Protein AF-A0A843V5E0-F1 (afdb_monomer)

Mean predicted aligned error: 12.56 Å

Solvent-accessible surface area (backbone atoms only — not comparable to full-atom values): 11434 Å² total; per-residue (Å²): 133,84,81,78,75,82,63,50,76,66,51,66,72,42,52,91,70,55,64,83,94,57,60,56,62,47,64,59,68,82,52,52,38,56,44,55,49,53,50,53,50,57,47,55,69,36,56,70,59,37,52,53,40,47,52,52,44,70,72,52,68,79,55,87,79,66,79,90,45,68,61,57,34,47,29,50,50,53,49,58,52,69,69,46,88,55,59,56,56,74,47,69,60,57,67,37,55,52,44,49,33,70,76,36,76,86,58,56,55,71,59,73,61,61,50,66,61,51,50,53,52,53,54,51,53,44,49,54,53,52,53,50,54,54,48,60,69,69,67,63,79,80,81,86,77,92,77,92,80,89,82,85,89,80,87,83,77,85,81,83,78,87,72,69,72,54,58,79,78,57,37,66,70,61,61,66,54,61,78,76,113

Secondary structure (DSSP, 8-state):
--------HHHHHHGGGSPTT--EEEE--SSSTHHHHHHHHHHHH-HHHHHHHHHHHHHHTT-TTSPP-HHHHHHHHHHHHHT-SSSEEEE--HHHHHHHHHH-GGGGSSS---HHHHHHHHHHHHHHHHHHHHHHHHTS--------------PPP----S--THHHHS-HHHHHHHT--

InterPro domains:
  IPR001394 Peptidase C19, ubiquitin carboxyl-terminal hydrolase [PF00443] (25-138)
  IPR018200 Ubiquitin specific protease, conserved site [PS00972] (26-41)
  IPR028889 Ubiquitin specific protease UPS, catalytic domain [PS50235] (25-181)
  IPR038765 Papain-like cysteine peptidase superfamily [SSF54001] (23-136)
  IPR050164 Ubiquitin carboxyl-terminal hydrolases [PTHR24006] (26-138)

Structure (mmCIF, N/CA/C/O backbone):
data_AF-A0A843V5E0-F1
#
_entry.id   AF-A0A843V5E0-F1
#
loop_
_atom_site.group_PDB
_atom_site.id
_atom_site.type_symbol
_atom_site.label_atom_id
_atom_site.label_alt_id
_atom_site.label_comp_id
_atom_site.label_asym_id
_atom_site.label_entity_id
_atom_site.label_seq_id
_atom_site.pdbx_PDB_ins_code
_atom_site.Cartn_x
_atom_site.Cartn_y
_atom_site.Cartn_z
_atom_site.occupancy
_atom_site.B_iso_or_equiv
_atom_site.auth_seq_id
_atom_site.auth_comp_id
_atom_site.auth_asym_id
_atom_site.auth_atom_id
_atom_site.pdbx_PDB_model_num
ATOM 1 N N . MET A 1 1 ? 7.710 -2.249 -40.113 1.00 32.94 1 MET A N 1
ATOM 2 C CA . MET A 1 1 ? 8.697 -2.664 -39.092 1.00 32.94 1 MET A CA 1
ATOM 3 C C . MET A 1 1 ? 8.086 -2.410 -37.727 1.00 32.94 1 MET A C 1
ATOM 5 O O . MET A 1 1 ? 7.822 -1.261 -37.408 1.00 32.94 1 MET A O 1
ATOM 9 N N . VAL A 1 2 ? 7.775 -3.464 -36.973 1.00 33.75 2 VAL A N 1
ATOM 10 C CA . VAL A 1 2 ? 7.265 -3.349 -35.599 1.00 33.75 2 VAL A CA 1
ATOM 11 C C . VAL A 1 2 ? 8.466 -3.090 -34.691 1.00 33.75 2 VAL A C 1
ATOM 13 O O . VAL A 1 2 ? 9.385 -3.903 -34.648 1.00 33.75 2 VAL A O 1
ATOM 16 N N . MET A 1 3 ? 8.497 -1.938 -34.018 1.00 37.66 3 MET A N 1
ATOM 17 C CA . MET A 1 3 ? 9.513 -1.653 -33.006 1.00 37.66 3 MET A CA 1
ATOM 18 C C . MET A 1 3 ? 9.242 -2.533 -31.785 1.00 37.66 3 MET A C 1
ATOM 20 O O . MET A 1 3 ? 8.230 -2.369 -31.107 1.00 37.66 3 MET A O 1
ATOM 24 N N . GLY A 1 4 ? 10.138 -3.485 -31.528 1.00 38.25 4 GLY A N 1
ATOM 25 C CA . GLY A 1 4 ? 10.127 -4.285 -30.312 1.00 38.25 4 GLY A CA 1
ATOM 26 C C . GLY A 1 4 ? 10.324 -3.376 -29.104 1.00 38.25 4 GLY A C 1
ATOM 27 O O . GLY A 1 4 ? 11.392 -2.789 -28.932 1.00 38.25 4 GLY A O 1
ATOM 28 N N . ALA A 1 5 ? 9.288 -3.251 -28.276 1.00 48.69 5 ALA A N 1
ATOM 29 C CA . ALA A 1 5 ? 9.426 -2.676 -26.951 1.00 48.69 5 ALA A CA 1
ATOM 30 C C . ALA A 1 5 ? 10.474 -3.507 -26.203 1.00 48.69 5 ALA A C 1
ATOM 32 O O . ALA A 1 5 ? 10.334 -4.724 -26.071 1.00 48.69 5 ALA A O 1
ATOM 33 N N . ALA A 1 6 ? 11.562 -2.868 -25.778 1.00 51.53 6 ALA A N 1
ATOM 34 C CA . ALA A 1 6 ? 12.581 -3.518 -24.977 1.00 51.53 6 ALA A CA 1
ATOM 35 C C . ALA A 1 6 ? 11.942 -3.937 -23.649 1.00 51.53 6 ALA A C 1
ATOM 37 O O . ALA A 1 6 ? 11.833 -3.126 -22.732 1.00 51.53 6 ALA A O 1
ATOM 38 N N . GLY A 1 7 ? 11.493 -5.192 -23.577 1.00 59.12 7 GLY A N 1
ATOM 39 C CA . GLY A 1 7 ? 10.955 -5.750 -22.347 1.00 59.12 7 GLY A CA 1
ATOM 40 C C . GLY A 1 7 ? 11.976 -5.597 -21.226 1.00 59.12 7 GLY A C 1
ATOM 41 O O . GLY A 1 7 ? 13.194 -5.671 -21.466 1.00 59.12 7 GLY A O 1
ATOM 42 N N . SER A 1 8 ? 11.503 -5.327 -20.013 1.00 73.06 8 SER A N 1
ATOM 43 C CA . SER A 1 8 ? 12.402 -5.167 -18.870 1.00 73.06 8 SER A CA 1
ATOM 44 C C . SER A 1 8 ? 13.239 -6.445 -18.663 1.00 73.06 8 SER A C 1
ATOM 46 O O . SER A 1 8 ? 12.881 -7.525 -19.140 1.00 73.06 8 SER A O 1
ATOM 48 N N . LYS A 1 9 ? 14.351 -6.363 -17.917 1.00 79.69 9 LYS A N 1
ATOM 49 C CA . LYS A 1 9 ? 15.145 -7.560 -17.566 1.00 79.69 9 LYS A CA 1
ATOM 50 C C . LYS A 1 9 ? 14.283 -8.656 -16.923 1.00 79.69 9 LYS A C 1
ATOM 52 O O . LYS A 1 9 ? 14.532 -9.828 -17.174 1.00 79.69 9 LYS A O 1
ATOM 57 N N . LEU A 1 10 ? 13.269 -8.268 -16.148 1.00 77.12 10 LEU A N 1
ATOM 58 C CA . LEU A 1 10 ? 12.337 -9.188 -15.505 1.00 77.12 10 LEU A CA 1
ATOM 59 C C . LEU A 1 10 ? 11.358 -9.811 -16.514 1.00 77.12 10 LEU A C 1
ATOM 61 O O . LEU A 1 10 ? 11.122 -11.010 -16.444 1.00 77.12 10 LEU A O 1
ATOM 65 N N . GLU A 1 11 ? 10.849 -9.049 -17.494 1.00 77.62 11 GLU A N 1
ATOM 66 C CA . GLU A 1 11 ? 9.998 -9.611 -18.569 1.00 77.62 11 GLU A CA 1
ATOM 67 C C . GLU A 1 11 ? 10.776 -10.609 -19.410 1.00 77.62 11 GLU A C 1
ATOM 69 O O . GLU A 1 11 ? 10.252 -11.653 -19.774 1.00 77.62 11 GLU A O 1
ATOM 74 N N . LYS A 1 12 ? 12.047 -10.312 -19.683 1.00 82.25 12 LYS A N 1
ATOM 75 C CA . LYS A 1 12 ? 12.931 -11.219 -20.418 1.00 82.25 12 LYS A CA 1
ATOM 76 C C . LYS A 1 12 ? 13.276 -12.475 -19.621 1.00 82.25 12 LYS A C 1
ATOM 78 O O . LYS A 1 12 ? 13.456 -13.523 -20.227 1.00 82.25 12 LYS A O 1
ATOM 83 N N . ALA A 1 13 ? 13.392 -12.366 -18.297 1.00 82.44 13 ALA A N 1
ATOM 84 C CA . ALA A 1 13 ? 13.707 -13.495 -17.426 1.00 82.44 13 ALA A CA 1
ATOM 85 C C . ALA A 1 13 ? 12.511 -14.436 -17.231 1.00 82.44 13 ALA A C 1
ATOM 87 O O . ALA A 1 13 ? 12.691 -15.648 -17.219 1.00 82.44 13 ALA A O 1
ATOM 88 N N . LEU A 1 14 ? 11.306 -13.881 -17.081 1.00 79.62 14 LEU A N 1
ATOM 89 C CA . LEU A 1 14 ? 10.088 -14.661 -16.856 1.00 79.62 14 LEU A CA 1
ATOM 90 C C . LEU A 1 14 ? 9.436 -15.116 -18.169 1.00 79.62 14 LEU A C 1
ATOM 92 O O . LEU A 1 14 ?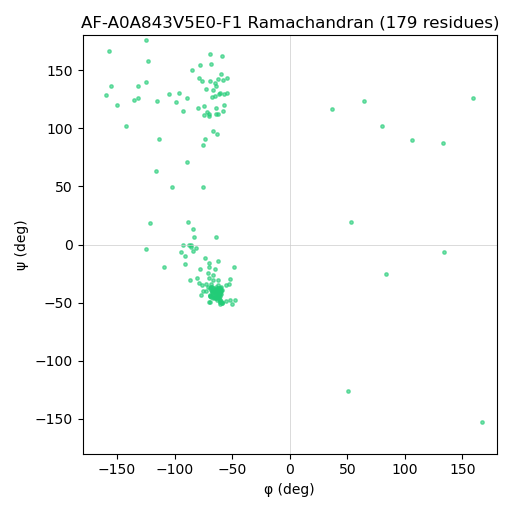 8.841 -16.188 -18.204 1.00 79.62 14 LEU A O 1
ATOM 96 N N . GLY A 1 15 ? 9.565 -14.344 -19.252 1.00 77.62 15 GLY A N 1
ATOM 97 C CA . GLY A 1 15 ? 9.013 -14.678 -20.566 1.00 77.62 15 GLY A CA 1
ATOM 98 C C . GLY A 1 15 ? 7.534 -15.066 -20.492 1.00 77.62 15 GLY A C 1
ATOM 99 O O . GLY A 1 15 ? 6.717 -14.343 -19.917 1.00 77.62 15 GLY A O 1
ATOM 100 N N . ASP A 1 16 ? 7.216 -16.241 -21.031 1.00 76.50 16 ASP A N 1
ATOM 101 C CA . ASP A 1 16 ? 5.863 -16.809 -21.041 1.00 76.50 16 ASP A CA 1
ATOM 102 C C . ASP A 1 16 ? 5.407 -17.338 -19.668 1.00 76.50 16 ASP A C 1
ATOM 104 O O . ASP A 1 16 ? 4.226 -17.608 -19.479 1.00 76.50 16 ASP A O 1
ATOM 108 N N . GLN A 1 17 ? 6.308 -17.452 -18.683 1.00 79.38 17 GLN A N 1
ATOM 109 C CA . GLN A 1 17 ? 5.981 -17.882 -17.314 1.00 79.38 17 GLN A CA 1
ATOM 110 C C . GLN A 1 17 ? 5.451 -16.743 -16.439 1.00 79.38 17 GLN A C 1
ATOM 112 O O . GLN A 1 17 ? 5.285 -16.915 -15.233 1.00 79.38 17 GLN A O 1
ATOM 117 N N . PHE A 1 18 ? 5.225 -15.557 -17.007 1.00 77.62 18 PHE A N 1
ATOM 118 C CA . PHE A 1 18 ? 4.693 -14.437 -16.248 1.00 77.62 18 PHE A CA 1
ATOM 119 C C . PHE A 1 18 ? 3.278 -14.765 -15.755 1.00 77.62 18 PHE A C 1
ATOM 121 O O . PHE A 1 18 ? 2.395 -14.920 -16.607 1.00 77.62 18 PHE A O 1
ATOM 128 N N . PRO A 1 19 ? 3.030 -14.831 -14.433 1.00 81.44 19 PRO A N 1
ATOM 129 C CA . PRO A 1 19 ? 1.723 -15.221 -13.923 1.00 81.44 19 PRO A CA 1
ATOM 130 C C . PRO A 1 19 ? 0.632 -14.300 -14.462 1.00 81.44 19 PRO A C 1
ATOM 132 O O . PRO A 1 19 ? 0.759 -13.070 -14.444 1.00 81.44 19 PRO A O 1
ATOM 135 N N . GLU A 1 20 ? -0.420 -14.900 -15.008 1.00 80.00 20 GLU A N 1
ATOM 136 C CA . GLU A 1 20 ? -1.542 -14.151 -15.553 1.00 80.00 20 GLU A CA 1
ATOM 137 C C . GLU A 1 20 ? -2.316 -13.483 -14.409 1.00 80.00 20 GLU A C 1
ATOM 139 O O . GLU A 1 20 ? -2.438 -14.033 -13.320 1.00 80.00 20 GLU A O 1
ATOM 144 N N . GLY A 1 21 ? -2.775 -12.250 -14.621 1.00 82.62 21 GLY A N 1
ATOM 145 C CA . GLY A 1 21 ? -3.441 -11.461 -13.579 1.00 82.62 21 GLY A CA 1
ATOM 146 C C . GLY A 1 21 ? -2.500 -10.710 -12.629 1.00 82.62 21 GLY A C 1
ATOM 147 O O . GLY A 1 21 ? -2.879 -9.637 -12.168 1.00 82.62 21 GLY A O 1
ATOM 148 N N . GLU A 1 22 ? -1.255 -11.151 -12.436 1.00 89.06 22 GLU A N 1
ATOM 149 C CA . GLU A 1 22 ? -0.324 -10.496 -11.507 1.00 89.06 22 GLU A CA 1
ATOM 150 C C . GLU A 1 22 ? 0.312 -9.211 -12.063 1.00 89.06 22 GLU A C 1
ATOM 152 O O . GLU A 1 22 ? 0.429 -8.991 -13.278 1.00 89.06 22 GLU A O 1
ATOM 157 N N . ARG A 1 23 ? 0.710 -8.323 -11.146 1.00 91.81 23 ARG A N 1
ATOM 158 C CA . ARG A 1 23 ? 1.363 -7.040 -11.437 1.00 91.81 23 ARG A CA 1
ATOM 159 C C . ARG A 1 23 ? 2.589 -6.871 -10.552 1.00 91.81 23 ARG A C 1
ATOM 161 O O . ARG A 1 23 ? 2.499 -6.927 -9.333 1.00 91.81 23 ARG A O 1
ATOM 168 N N . TYR A 1 24 ? 3.736 -6.608 -11.172 1.00 93.25 24 TYR A N 1
ATOM 169 C CA . TYR A 1 24 ? 5.024 -6.519 -10.483 1.00 93.25 24 TYR A CA 1
ATOM 170 C C . TYR A 1 24 ? 5.553 -5.091 -10.549 1.00 93.25 24 TYR A C 1
ATOM 172 O O . TYR A 1 24 ? 6.243 -4.703 -11.494 1.00 93.25 24 TYR A O 1
ATOM 180 N N . PHE A 1 25 ? 5.204 -4.289 -9.549 1.00 96.19 25 PHE A N 1
ATOM 181 C CA . PHE A 1 25 ? 5.593 -2.884 -9.483 1.00 96.19 25 PHE A CA 1
ATOM 182 C C . PHE A 1 25 ? 6.517 -2.642 -8.301 1.00 96.19 25 PHE A C 1
ATOM 184 O O . PHE A 1 25 ? 6.160 -2.916 -7.158 1.00 96.19 25 PHE A O 1
ATOM 191 N N . GLY A 1 26 ? 7.700 -2.096 -8.579 1.00 97.31 26 GLY A N 1
ATOM 192 C CA . GLY A 1 26 ? 8.579 -1.586 -7.534 1.00 97.31 26 GLY A CA 1
ATOM 193 C C . GLY A 1 26 ? 7.986 -0.338 -6.881 1.00 97.31 26 GLY A C 1
ATOM 194 O O . GLY A 1 26 ? 7.207 0.385 -7.505 1.00 97.31 26 GLY A O 1
ATOM 195 N N . LEU A 1 27 ? 8.384 -0.066 -5.638 1.00 98.31 27 LEU A N 1
ATOM 196 C CA . LEU A 1 27 ? 7.985 1.146 -4.924 1.00 98.31 27 LEU A CA 1
ATOM 197 C C . LEU A 1 27 ? 9.143 2.140 -4.864 1.00 98.31 27 LEU A C 1
ATOM 199 O O . LEU A 1 27 ? 10.259 1.780 -4.480 1.00 98.31 27 LEU A O 1
ATOM 203 N N . GLU A 1 28 ? 8.873 3.387 -5.245 1.00 98.06 28 GLU A N 1
ATOM 204 C CA . GLU A 1 28 ? 9.836 4.485 -5.122 1.00 98.06 28 GLU A CA 1
ATOM 205 C C . GLU A 1 28 ? 10.194 4.716 -3.644 1.00 98.06 28 GLU A C 1
ATOM 207 O O . GLU A 1 28 ? 9.350 4.588 -2.756 1.00 98.06 28 GLU A O 1
ATOM 212 N N . ASN A 1 29 ? 11.460 5.027 -3.363 1.00 95.88 29 ASN A N 1
ATOM 213 C CA . ASN A 1 29 ? 11.940 5.278 -2.007 1.00 95.88 29 ASN A CA 1
ATOM 214 C C . ASN A 1 29 ? 12.005 6.791 -1.747 1.00 95.88 29 ASN A C 1
ATOM 216 O O . ASN A 1 29 ? 12.718 7.508 -2.445 1.00 95.88 29 ASN A O 1
ATOM 220 N N . PHE A 1 30 ? 11.314 7.268 -0.713 1.00 92.81 30 PHE A N 1
ATOM 221 C CA . PHE A 1 30 ? 11.246 8.682 -0.324 1.00 92.81 30 PHE A CA 1
ATOM 222 C C . PHE A 1 30 ? 12.151 9.009 0.875 1.00 92.81 30 PHE A C 1
ATOM 224 O O . PHE A 1 30 ? 11.720 9.632 1.847 1.00 92.81 30 PHE A O 1
ATOM 231 N N . GLY A 1 31 ? 13.412 8.576 0.789 1.00 88.94 31 GLY A N 1
ATOM 232 C CA . GLY A 1 31 ? 14.431 8.758 1.825 1.00 88.94 31 GLY A CA 1
ATOM 233 C C . GLY A 1 31 ? 14.298 7.732 2.948 1.00 88.94 31 GLY A C 1
ATOM 234 O O . GLY A 1 31 ? 13.439 7.859 3.812 1.00 88.94 31 GLY A O 1
ATOM 235 N N . ASN A 1 32 ? 15.154 6.708 2.926 1.00 92.75 32 ASN A N 1
ATOM 236 C CA . ASN A 1 32 ? 15.219 5.625 3.917 1.00 92.75 32 ASN A CA 1
ATOM 237 C C . ASN A 1 32 ? 13.896 4.881 4.195 1.00 92.75 32 ASN A C 1
ATOM 239 O O . ASN A 1 32 ? 13.800 4.139 5.164 1.00 92.75 32 ASN A O 1
ATOM 243 N N . THR A 1 33 ? 12.917 4.966 3.290 1.00 95.75 33 THR A N 1
ATOM 244 C CA . THR A 1 33 ? 11.600 4.299 3.378 1.00 95.75 33 THR A CA 1
ATOM 245 C C . THR A 1 33 ? 11.592 2.847 2.880 1.00 95.75 33 THR A C 1
ATOM 247 O O . THR A 1 33 ? 10.532 2.262 2.680 1.00 95.75 33 THR A O 1
ATOM 250 N N . CYS A 1 34 ? 12.757 2.226 2.669 1.00 96.12 34 CYS A N 1
ATOM 251 C CA . CYS A 1 34 ? 12.819 0.847 2.172 1.00 96.12 34 CYS A CA 1
ATOM 252 C C . CYS A 1 34 ? 12.180 -0.170 3.131 1.00 96.12 34 CYS A C 1
ATOM 254 O O . CYS A 1 34 ? 11.611 -1.142 2.647 1.00 96.12 34 CYS A O 1
ATOM 256 N N . TYR A 1 35 ? 12.213 0.086 4.445 1.00 96.31 35 TYR A N 1
ATOM 257 C CA . TYR A 1 35 ? 11.526 -0.729 5.454 1.00 96.31 35 TYR A CA 1
ATOM 258 C C . TYR A 1 35 ? 10.005 -0.753 5.219 1.00 96.31 35 TYR A C 1
ATOM 260 O O . TYR A 1 35 ? 9.362 -1.796 5.311 1.00 96.31 35 TYR A O 1
ATOM 268 N N . CYS A 1 36 ? 9.441 0.397 4.838 1.00 96.75 36 CYS A N 1
ATOM 269 C CA . CYS A 1 36 ? 8.033 0.539 4.501 1.00 96.75 36 CYS A CA 1
ATOM 270 C C . CYS A 1 36 ? 7.738 -0.181 3.185 1.00 96.75 36 CYS A C 1
ATOM 272 O O . CYS A 1 36 ? 6.857 -1.035 3.126 1.00 96.75 36 CYS A O 1
ATOM 274 N N . ASN A 1 37 ? 8.547 0.069 2.152 1.00 98.06 37 ASN A N 1
ATOM 275 C CA . ASN A 1 37 ? 8.370 -0.567 0.849 1.00 98.06 37 ASN A CA 1
ATOM 276 C C . ASN A 1 37 ? 8.431 -2.101 0.935 1.00 98.06 37 ASN A C 1
ATOM 278 O O . ASN A 1 37 ? 7.645 -2.763 0.262 1.00 98.06 37 ASN A O 1
ATOM 282 N N . SER A 1 38 ? 9.315 -2.680 1.757 1.00 97.94 38 SER A N 1
ATOM 283 C CA . SER A 1 38 ? 9.395 -4.137 1.912 1.00 97.94 38 SER A CA 1
ATOM 284 C C . SER A 1 38 ? 8.155 -4.725 2.586 1.00 97.94 38 SER A C 1
ATOM 286 O O . SER A 1 38 ? 7.671 -5.764 2.142 1.00 97.94 38 SER A O 1
ATOM 288 N N . VAL A 1 39 ? 7.605 -4.050 3.602 1.00 98.25 39 VAL A N 1
ATOM 289 C CA . VAL A 1 39 ? 6.346 -4.466 4.245 1.00 98.25 39 VAL A CA 1
ATOM 290 C C . VAL A 1 39 ? 5.177 -4.367 3.270 1.00 98.25 39 VAL A C 1
ATOM 292 O O . VAL A 1 39 ? 4.415 -5.318 3.130 1.00 98.25 39 VAL A O 1
ATOM 295 N N . LEU A 1 40 ? 5.068 -3.261 2.529 1.00 98.38 40 LEU A N 1
ATOM 296 C CA . LEU A 1 40 ? 4.002 -3.064 1.545 1.00 98.38 40 LEU A CA 1
ATOM 297 C C . LEU A 1 40 ? 4.013 -4.130 0.444 1.00 98.38 40 LEU A C 1
ATOM 299 O O . LEU A 1 40 ? 2.957 -4.613 0.047 1.00 98.38 40 LEU A O 1
ATOM 303 N N . GLN A 1 41 ? 5.199 -4.523 -0.028 1.00 98.06 41 GLN A N 1
ATOM 304 C CA . GLN A 1 41 ? 5.345 -5.614 -0.994 1.00 98.06 41 GLN A CA 1
ATOM 305 C C . GLN A 1 41 ? 4.919 -6.958 -0.394 1.00 98.06 41 GLN A C 1
ATOM 307 O O . GLN A 1 41 ? 4.169 -7.692 -1.032 1.00 98.06 41 GLN A O 1
ATOM 312 N N . ALA A 1 42 ? 5.344 -7.266 0.836 1.00 98.06 42 ALA A N 1
ATOM 313 C CA . ALA A 1 42 ? 4.947 -8.499 1.516 1.00 98.06 42 ALA A CA 1
ATOM 314 C C . ALA A 1 42 ? 3.421 -8.588 1.696 1.00 98.06 42 ALA A C 1
ATOM 316 O O . ALA A 1 42 ? 2.831 -9.629 1.419 1.00 98.06 42 ALA A O 1
ATOM 317 N N . LEU A 1 43 ? 2.776 -7.482 2.081 1.00 97.69 43 LEU A N 1
ATOM 318 C CA . LEU A 1 43 ? 1.320 -7.401 2.201 1.00 97.69 43 LEU A CA 1
ATOM 319 C C . LEU A 1 43 ? 0.613 -7.509 0.841 1.00 97.69 43 LEU A C 1
ATOM 321 O O . LEU A 1 43 ? -0.406 -8.183 0.748 1.00 97.69 43 LEU A O 1
ATOM 325 N N . TYR A 1 44 ? 1.152 -6.902 -0.223 1.00 97.56 44 TYR A N 1
ATOM 326 C CA . TYR A 1 44 ? 0.551 -6.974 -1.563 1.00 97.56 44 TYR A CA 1
ATOM 327 C C . TYR A 1 44 ? 0.529 -8.401 -2.117 1.00 97.56 44 TYR A C 1
ATOM 329 O O . TYR A 1 44 ? -0.444 -8.811 -2.744 1.00 97.56 44 TYR A O 1
ATOM 337 N N . PHE A 1 45 ? 1.593 -9.170 -1.881 1.00 95.81 45 PHE A N 1
ATOM 338 C CA . PHE A 1 45 ? 1.674 -10.563 -2.323 1.00 95.81 45 PHE A CA 1
ATOM 339 C C . PHE A 1 45 ? 1.048 -11.557 -1.335 1.00 95.81 45 PHE A C 1
ATOM 341 O O . PHE A 1 45 ? 0.947 -12.745 -1.644 1.00 95.81 45 PHE A O 1
ATOM 348 N N . CYS A 1 46 ? 0.553 -11.088 -0.187 1.00 96.19 46 CYS A N 1
ATOM 349 C CA . CYS A 1 46 ? -0.401 -11.838 0.617 1.00 96.19 46 CYS A CA 1
ATOM 350 C C . CYS A 1 46 ? -1.774 -11.753 -0.066 1.00 96.19 46 CYS A C 1
ATOM 352 O O . CYS A 1 46 ? -2.572 -10.864 0.225 1.00 96.19 46 CYS A O 1
ATOM 354 N N . VAL A 1 47 ? -2.022 -12.663 -1.016 1.00 93.94 47 VAL A N 1
ATOM 355 C CA . VAL A 1 47 ? -3.218 -12.653 -1.881 1.00 93.94 47 VAL A CA 1
ATOM 356 C C . VAL A 1 47 ? -4.521 -12.458 -1.097 1.00 93.94 47 VAL A C 1
ATOM 358 O O . VAL A 1 47 ? -5.259 -11.545 -1.465 1.00 93.94 47 VAL A O 1
ATOM 361 N N . PRO A 1 48 ? -4.779 -13.182 0.013 1.00 94.62 48 PRO A N 1
ATOM 362 C CA . PRO A 1 48 ? -6.018 -12.988 0.762 1.00 94.62 48 PRO A CA 1
ATOM 363 C C . PRO A 1 48 ? -6.150 -11.575 1.336 1.00 94.62 48 PRO A C 1
ATOM 365 O O . PRO A 1 48 ? -7.204 -10.960 1.232 1.00 94.62 48 PRO A O 1
ATOM 368 N N . PHE A 1 49 ? -5.068 -11.018 1.886 1.00 95.50 49 PHE A N 1
ATOM 369 C CA . PHE A 1 49 ? -5.074 -9.652 2.410 1.00 95.50 49 PHE A CA 1
ATOM 370 C C . PHE A 1 49 ? -5.317 -8.625 1.297 1.00 95.50 49 PHE A C 1
ATOM 372 O O . PHE A 1 49 ? -6.130 -7.715 1.454 1.00 95.50 49 PHE A O 1
ATOM 379 N N . ARG A 1 50 ? -4.636 -8.781 0.154 1.00 96.12 50 ARG A N 1
ATOM 380 C CA . ARG A 1 50 ? -4.801 -7.901 -1.009 1.00 96.12 50 ARG A CA 1
ATOM 381 C C . ARG A 1 50 ? -6.242 -7.906 -1.512 1.00 96.12 50 ARG A C 1
ATOM 383 O O . ARG A 1 50 ? -6.788 -6.833 -1.739 1.00 96.12 50 ARG A O 1
ATOM 390 N N . GLU A 1 51 ? -6.828 -9.082 -1.715 1.00 94.75 51 GLU A N 1
ATOM 391 C CA . GLU A 1 51 ? -8.188 -9.220 -2.247 1.00 94.75 51 GLU A CA 1
ATOM 392 C C . GLU A 1 51 ? -9.218 -8.605 -1.298 1.00 94.75 51 GLU A C 1
ATOM 394 O O . GLU A 1 51 ? -9.991 -7.747 -1.717 1.00 94.75 51 GLU A O 1
ATOM 399 N N . GLN A 1 52 ? -9.133 -8.918 -0.003 1.00 93.00 52 GLN A N 1
ATOM 400 C CA . GLN A 1 52 ? -10.031 -8.349 1.005 1.00 93.00 52 GLN A CA 1
ATOM 401 C C . GLN A 1 52 ? -9.935 -6.822 1.086 1.00 93.00 52 GLN A C 1
ATOM 403 O O . GLN A 1 52 ? -10.950 -6.132 1.170 1.00 93.00 52 GLN A O 1
ATOM 408 N N . LEU A 1 53 ? -8.722 -6.267 1.018 1.00 94.38 53 LEU A N 1
ATOM 409 C CA . LEU A 1 53 ? -8.523 -4.820 1.047 1.00 94.38 53 LEU A CA 1
ATOM 410 C C . LEU A 1 53 ? -9.087 -4.130 -0.209 1.00 94.38 53 LEU A C 1
ATOM 412 O O . LEU A 1 53 ? -9.633 -3.028 -0.119 1.00 94.38 53 LEU A O 1
ATOM 416 N N . LEU A 1 54 ? -8.964 -4.762 -1.380 1.00 94.00 54 LEU A N 1
ATOM 417 C CA . LEU A 1 54 ? -9.543 -4.252 -2.626 1.00 94.00 54 LEU A CA 1
ATOM 418 C C . LEU A 1 54 ? -11.075 -4.294 -2.592 1.00 94.00 54 LEU A C 1
ATOM 420 O O . LEU A 1 54 ? -11.711 -3.316 -2.990 1.00 94.00 54 LEU A O 1
ATOM 424 N N . ASP A 1 55 ? -11.658 -5.373 -2.072 1.00 92.19 55 ASP A N 1
ATOM 425 C CA . ASP A 1 55 ? -13.105 -5.513 -1.904 1.00 92.19 55 ASP A CA 1
ATOM 426 C C . ASP A 1 55 ? -13.649 -4.503 -0.888 1.00 92.19 55 ASP A C 1
ATOM 428 O O . ASP A 1 55 ? -14.632 -3.806 -1.158 1.00 92.19 55 ASP A O 1
ATOM 432 N N . TYR A 1 56 ? -12.970 -4.346 0.254 1.00 88.19 56 TYR A N 1
ATOM 433 C CA . TYR A 1 56 ? -13.255 -3.297 1.232 1.00 88.19 56 TYR A CA 1
ATOM 434 C C . TYR A 1 56 ? -13.284 -1.917 0.559 1.00 88.19 56 TYR A C 1
ATOM 436 O O . TYR A 1 56 ? -14.234 -1.154 0.731 1.00 88.19 56 TYR A O 1
ATOM 444 N N . HIS A 1 57 ? -12.286 -1.600 -0.264 1.00 89.12 57 HIS A N 1
ATOM 445 C CA . HIS A 1 57 ? -12.200 -0.301 -0.924 1.00 89.12 57 HIS A CA 1
ATOM 446 C C . HIS A 1 57 ? -13.290 -0.080 -1.974 1.00 89.12 57 HIS A C 1
ATOM 448 O O . HIS A 1 57 ? -13.846 1.014 -2.063 1.00 89.12 57 HIS A O 1
ATOM 454 N N . ALA A 1 58 ? -13.636 -1.112 -2.746 1.00 88.81 58 ALA A N 1
ATOM 455 C CA . ALA A 1 58 ? -14.708 -1.039 -3.734 1.00 88.81 58 ALA A CA 1
ATOM 456 C C . ALA A 1 58 ? -16.074 -0.758 -3.086 1.00 88.81 58 ALA A C 1
ATOM 458 O O . ALA A 1 58 ? -16.864 0.014 -3.633 1.00 88.81 58 ALA A O 1
ATOM 459 N N . ASN A 1 59 ? -16.325 -1.333 -1.907 1.00 84.38 59 ASN A N 1
ATOM 460 C CA . ASN A 1 59 ? -17.587 -1.182 -1.184 1.00 84.38 59 ASN A CA 1
ATOM 461 C C . ASN A 1 59 ? -17.681 0.134 -0.389 1.00 84.38 59 ASN A C 1
ATOM 463 O O . ASN A 1 59 ? -18.773 0.682 -0.250 1.00 84.38 59 ASN A O 1
ATOM 467 N N . ASN A 1 60 ? -16.553 0.684 0.074 1.00 76.12 60 ASN A N 1
ATOM 468 C CA . ASN A 1 60 ? -16.519 1.900 0.900 1.00 76.12 60 ASN A CA 1
ATOM 469 C C . ASN A 1 60 ? -16.298 3.206 0.116 1.00 76.12 60 ASN A C 1
ATOM 471 O O . ASN A 1 60 ? -16.432 4.295 0.673 1.00 76.12 60 ASN A O 1
ATOM 475 N N . LYS A 1 61 ? -16.031 3.141 -1.197 1.00 61.75 61 LYS A N 1
ATOM 476 C CA . LYS A 1 61 ? -15.736 4.324 -2.033 1.00 61.75 61 LYS A CA 1
ATOM 477 C C . LYS A 1 61 ? -16.874 5.354 -2.131 1.00 61.75 61 LYS A C 1
ATOM 479 O O . LYS A 1 61 ? -16.650 6.474 -2.582 1.00 61.75 61 LYS A O 1
ATOM 484 N N . ASN A 1 62 ? -18.090 4.983 -1.729 1.00 51.78 62 ASN A N 1
ATOM 485 C CA . ASN A 1 62 ? -19.266 5.856 -1.759 1.00 51.78 62 ASN A CA 1
ATOM 486 C C . ASN A 1 62 ? -19.432 6.718 -0.494 1.00 51.78 62 ASN A C 1
ATOM 488 O O . ASN A 1 62 ? -20.363 7.518 -0.432 1.00 51.78 62 ASN A O 1
ATOM 492 N N . ILE A 1 63 ? -18.533 6.610 0.490 1.00 56.03 63 ILE A N 1
ATOM 493 C CA . ILE A 1 63 ? -18.515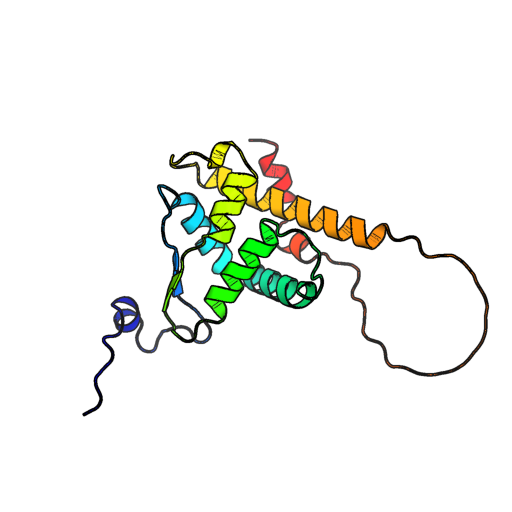 7.485 1.669 1.00 56.03 63 ILE A CA 1
ATOM 494 C C . ILE A 1 63 ? -17.649 8.708 1.336 1.00 56.03 63 ILE A C 1
ATOM 496 O O . ILE A 1 63 ? -16.527 8.855 1.807 1.00 56.03 63 ILE A O 1
ATOM 500 N N . GLY A 1 64 ? -18.161 9.582 0.465 1.00 51.06 64 GLY A N 1
ATOM 501 C CA . GLY A 1 64 ? -17.457 10.769 -0.051 1.00 51.06 64 GLY A CA 1
ATOM 502 C C . GLY A 1 64 ? -17.090 11.842 0.988 1.00 51.06 64 GLY A C 1
ATOM 503 O O . GLY A 1 64 ? -16.612 12.906 0.605 1.00 51.06 64 GLY A O 1
ATOM 504 N N . GLU A 1 65 ? -17.304 11.576 2.278 1.00 55.97 65 GLU A N 1
ATOM 505 C CA . GLU A 1 65 ? -17.053 12.492 3.398 1.00 55.97 65 GLU A CA 1
ATOM 506 C C . GLU A 1 65 ? -16.129 11.902 4.482 1.00 55.97 65 GLU A C 1
ATOM 508 O O . GLU A 1 65 ? -15.781 12.608 5.428 1.00 55.97 65 GLU A O 1
ATOM 513 N N . ALA A 1 66 ? -15.710 10.634 4.372 1.00 65.44 66 ALA A N 1
ATOM 514 C CA . ALA A 1 66 ? -14.818 10.033 5.363 1.00 65.44 66 ALA A CA 1
ATOM 515 C C . ALA A 1 66 ? -13.392 10.591 5.233 1.00 65.44 66 ALA A C 1
ATOM 517 O O . ALA A 1 66 ? -12.840 10.676 4.134 1.00 65.44 66 ALA A O 1
ATOM 518 N N . GLU A 1 67 ? -12.777 10.958 6.362 1.00 72.38 67 GLU A N 1
ATOM 519 C CA . GLU A 1 67 ? -11.365 11.341 6.381 1.00 72.38 67 GLU A CA 1
ATOM 520 C C . GLU A 1 67 ? -10.485 10.180 5.898 1.00 72.38 67 GLU A C 1
ATOM 522 O O . GLU A 1 67 ? -10.564 9.065 6.416 1.00 72.38 67 GLU A O 1
ATOM 527 N N . GLU A 1 68 ? -9.585 10.466 4.953 1.00 83.75 68 GLU A N 1
ATOM 528 C CA . GLU A 1 68 ? -8.565 9.514 4.511 1.00 83.75 68 GLU A CA 1
ATOM 529 C C . GLU A 1 68 ? -7.739 9.005 5.704 1.00 83.75 68 GLU A C 1
ATOM 531 O O . GLU A 1 68 ? -7.197 9.790 6.495 1.00 83.75 68 GLU A O 1
ATOM 536 N N . ASN A 1 69 ? -7.587 7.686 5.806 1.00 91.69 69 ASN A N 1
ATOM 537 C CA . ASN A 1 69 ? -6.828 7.010 6.853 1.00 91.69 69 ASN A CA 1
ATOM 538 C C . ASN A 1 69 ? -5.754 6.083 6.247 1.00 91.69 69 ASN A C 1
ATOM 540 O O . ASN A 1 69 ? -5.631 5.955 5.030 1.00 91.69 69 ASN A O 1
ATOM 544 N N . LEU A 1 70 ? -4.916 5.462 7.085 1.00 94.69 70 LEU A N 1
ATOM 545 C CA . LEU A 1 70 ? -3.829 4.601 6.595 1.00 94.69 70 LEU A CA 1
ATOM 546 C C . LEU A 1 70 ? -4.334 3.417 5.762 1.00 94.69 70 LEU A C 1
ATOM 548 O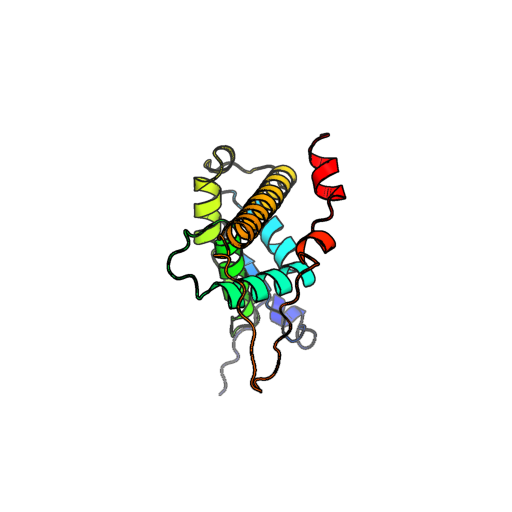 O . LEU A 1 70 ? -3.684 3.050 4.780 1.00 94.69 70 LEU A O 1
ATOM 552 N N . LEU A 1 71 ? -5.478 2.842 6.138 1.00 94.25 71 LEU A N 1
ATOM 553 C CA . LEU A 1 71 ? -6.072 1.699 5.457 1.00 94.25 71 LEU A CA 1
ATOM 554 C C . LEU A 1 71 ? -6.578 2.096 4.065 1.00 94.25 71 LEU A C 1
ATOM 556 O O . LEU A 1 71 ? -6.249 1.426 3.085 1.00 94.25 71 LEU A O 1
ATOM 560 N N . THR A 1 72 ? -7.279 3.229 3.942 1.00 93.12 72 THR A N 1
ATOM 561 C CA . THR A 1 72 ? -7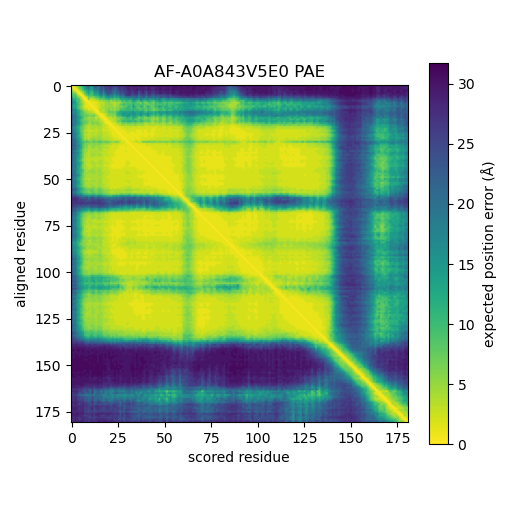.736 3.742 2.639 1.00 93.12 72 THR A CA 1
ATOM 562 C C . THR A 1 72 ? -6.557 4.131 1.746 1.00 93.12 72 THR A C 1
ATOM 564 O O . THR A 1 72 ? -6.534 3.758 0.575 1.00 93.12 72 THR A O 1
ATOM 567 N N . CYS A 1 73 ? -5.511 4.768 2.293 1.00 95.56 73 CYS A N 1
ATOM 568 C CA . CYS A 1 73 ? -4.288 5.061 1.535 1.00 95.56 73 CYS A CA 1
ATOM 569 C C . CYS A 1 73 ? -3.598 3.787 1.012 1.00 95.56 73 CYS A C 1
ATOM 571 O O . CYS A 1 73 ? -3.026 3.798 -0.083 1.00 95.56 73 CYS A O 1
ATOM 573 N N . LEU A 1 74 ? -3.609 2.698 1.792 1.00 97.44 74 LEU A N 1
ATOM 574 C CA . LEU A 1 74 ? -3.059 1.414 1.359 1.00 97.44 74 LEU A CA 1
ATOM 575 C C . LEU A 1 74 ? -3.917 0.795 0.255 1.00 97.44 74 LEU A C 1
ATOM 577 O O . LEU A 1 74 ? -3.384 0.314 -0.748 1.00 97.44 74 LEU A O 1
ATOM 581 N N . ALA A 1 75 ? -5.237 0.839 0.415 1.00 95.69 75 ALA A N 1
ATOM 582 C CA . ALA A 1 75 ? -6.163 0.283 -0.556 1.00 95.69 75 ALA A CA 1
ATOM 583 C C . ALA A 1 75 ? -6.093 1.013 -1.904 1.00 95.69 75 ALA A C 1
ATOM 585 O O . ALA A 1 75 ? -6.090 0.375 -2.961 1.00 95.69 75 ALA A O 1
ATOM 586 N N . ASP A 1 76 ? -5.926 2.335 -1.881 1.00 95.31 76 ASP A N 1
ATOM 587 C CA . ASP A 1 76 ? -5.651 3.138 -3.070 1.00 95.31 76 ASP A CA 1
ATOM 588 C C . ASP A 1 76 ? -4.349 2.728 -3.753 1.00 95.31 76 ASP A C 1
ATOM 590 O O . ASP A 1 76 ? -4.313 2.580 -4.977 1.00 95.31 76 ASP A O 1
ATOM 594 N N . LEU A 1 77 ? -3.275 2.510 -2.989 1.00 97.75 77 LEU A N 1
ATOM 595 C CA . LEU A 1 77 ? -2.005 2.038 -3.540 1.00 97.75 77 LEU A CA 1
ATOM 596 C C . LEU A 1 77 ? -2.168 0.665 -4.208 1.00 97.75 77 LEU A C 1
ATOM 598 O O . LEU A 1 77 ? -1.706 0.465 -5.332 1.00 97.75 77 LEU A O 1
ATOM 602 N N . PHE A 1 78 ? -2.848 -0.277 -3.556 1.00 97.75 78 PHE A N 1
ATOM 603 C CA . PHE A 1 78 ? -3.055 -1.624 -4.096 1.00 97.75 78 PHE A CA 1
ATOM 604 C C . PHE A 1 78 ? -3.972 -1.610 -5.319 1.00 97.75 78 PHE A C 1
ATOM 606 O O . PHE A 1 78 ? -3.714 -2.324 -6.294 1.00 97.75 78 PHE A O 1
ATOM 613 N N . THR A 1 79 ? -4.986 -0.744 -5.322 1.00 96.19 79 THR A N 1
ATOM 614 C CA . THR A 1 79 ? -5.847 -0.490 -6.484 1.00 96.19 79 THR A CA 1
ATOM 615 C C . THR A 1 79 ? -5.026 0.086 -7.637 1.00 96.19 79 THR A C 1
ATOM 617 O O . THR A 1 79 ? -5.144 -0.362 -8.781 1.00 96.19 79 THR A O 1
ATOM 620 N N . GLN A 1 80 ? -4.138 1.043 -7.353 1.00 96.50 80 GLN A N 1
ATOM 621 C CA . GLN A 1 80 ? -3.247 1.638 -8.348 1.00 96.50 80 GLN A CA 1
ATOM 622 C C . GLN A 1 80 ? -2.295 0.617 -8.964 1.00 96.50 80 GLN A C 1
ATOM 624 O O . GLN A 1 80 ? -2.074 0.700 -10.167 1.00 96.50 80 GLN A O 1
ATOM 629 N N . ILE A 1 81 ? -1.750 -0.332 -8.195 1.00 97.25 81 ILE A N 1
ATOM 630 C CA . ILE A 1 81 ? -0.889 -1.405 -8.723 1.00 97.25 81 ILE A CA 1
ATOM 631 C C . ILE A 1 81 ? -1.711 -2.379 -9.579 1.00 97.25 81 ILE A C 1
ATOM 633 O O . ILE A 1 81 ? -1.344 -2.675 -10.718 1.00 97.25 81 ILE A O 1
ATOM 637 N N . SER A 1 82 ? -2.847 -2.845 -9.060 1.00 95.44 82 SER A N 1
ATOM 638 C CA . SER A 1 82 ? -3.649 -3.907 -9.686 1.00 95.44 82 SER A CA 1
ATOM 639 C C . SER A 1 82 ? -4.347 -3.445 -10.972 1.00 95.44 82 SER A C 1
ATOM 641 O O . SER A 1 82 ? -4.533 -4.227 -11.902 1.00 95.44 82 SER A O 1
ATOM 643 N N . SER A 1 83 ? -4.666 -2.151 -11.076 1.00 94.31 83 SER A N 1
ATOM 644 C CA . SER A 1 83 ? -5.286 -1.547 -12.266 1.00 94.31 83 SER A CA 1
ATOM 645 C C . SER A 1 83 ? -4.302 -1.212 -13.395 1.00 94.31 83 SER A C 1
ATOM 647 O O . SER A 1 83 ? -4.717 -0.760 -14.468 1.00 94.31 83 SER A O 1
ATOM 649 N N . GLN A 1 84 ? -2.996 -1.433 -13.204 1.00 94.75 84 GLN A N 1
ATOM 650 C CA . GLN A 1 84 ? -2.012 -1.118 -14.236 1.00 94.75 84 GLN A CA 1
ATOM 651 C C . GLN A 1 84 ? -2.217 -1.962 -15.495 1.00 94.75 84 GLN A C 1
ATOM 653 O O . GLN A 1 84 ? -2.384 -3.181 -15.449 1.00 94.75 84 GLN A O 1
ATOM 658 N N . LYS A 1 85 ? -2.125 -1.311 -16.660 1.00 91.81 85 LYS A N 1
ATOM 659 C CA . LYS A 1 85 ? -2.132 -2.002 -17.963 1.00 91.81 85 LYS A CA 1
ATOM 660 C C . LYS A 1 85 ? -0.824 -2.742 -18.225 1.00 91.81 85 LYS A C 1
ATOM 662 O O . LYS A 1 85 ? -0.812 -3.773 -18.886 1.00 91.81 85 LYS A O 1
ATOM 667 N N . LYS A 1 86 ? 0.289 -2.187 -17.740 1.00 90.69 86 LYS A N 1
ATOM 668 C CA . LYS A 1 86 ? 1.605 -2.817 -17.853 1.00 90.69 86 LYS A CA 1
ATOM 669 C C . LYS A 1 86 ? 1.726 -3.903 -16.795 1.00 90.69 86 LYS A C 1
ATOM 671 O O . LYS A 1 86 ? 1.287 -3.710 -15.668 1.00 90.69 86 LYS A O 1
ATOM 676 N N . LYS A 1 87 ? 2.390 -5.001 -17.146 1.00 89.75 87 LYS A N 1
ATOM 677 C CA . LYS A 1 87 ? 2.712 -6.083 -16.209 1.00 89.75 87 LYS A CA 1
ATOM 678 C C . LYS A 1 87 ? 3.682 -5.639 -15.110 1.00 89.75 87 LYS A C 1
ATOM 680 O O . LYS A 1 87 ? 3.733 -6.258 -14.050 1.00 89.75 87 LYS A O 1
ATOM 685 N N . MET A 1 88 ? 4.424 -4.559 -15.352 1.00 90.19 88 MET A N 1
ATOM 686 C CA . MET A 1 88 ? 5.407 -4.042 -14.415 1.00 90.19 88 MET A CA 1
ATOM 687 C C . MET A 1 88 ? 5.746 -2.568 -14.592 1.00 90.19 88 MET A C 1
ATOM 689 O O . MET A 1 88 ? 5.469 -1.953 -15.627 1.00 90.19 88 MET A O 1
ATOM 693 N N . GLY A 1 89 ? 6.413 -2.032 -13.576 1.00 93.50 89 GLY A N 1
ATOM 694 C CA . GLY A 1 89 ? 6.892 -0.661 -13.541 1.00 93.50 89 GLY A CA 1
ATOM 695 C C . GLY A 1 89 ? 7.325 -0.258 -12.138 1.00 93.50 89 GLY A C 1
ATOM 696 O O . GLY A 1 89 ? 7.730 -1.093 -11.331 1.00 93.50 89 GLY A O 1
ATOM 697 N N . VAL A 1 90 ? 7.235 1.038 -11.859 1.00 96.56 90 VAL A N 1
ATOM 698 C CA . VAL A 1 90 ? 7.507 1.621 -10.543 1.00 96.56 90 VAL A CA 1
ATOM 699 C C . VAL A 1 90 ? 6.356 2.558 -10.189 1.00 96.56 90 VAL A C 1
ATOM 701 O O .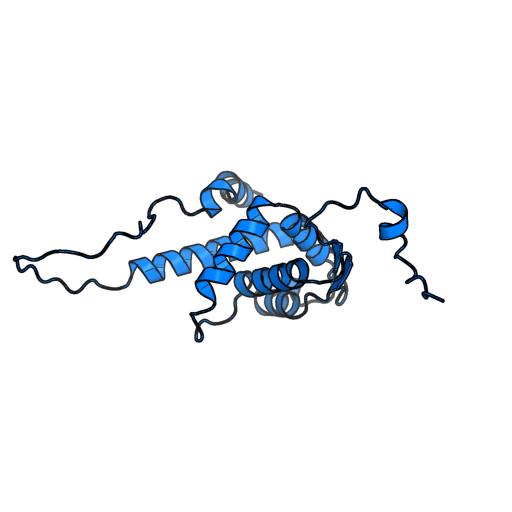 VAL A 1 90 ? 5.900 3.310 -11.051 1.00 96.56 90 VAL A O 1
ATOM 704 N N . ILE A 1 91 ? 5.885 2.502 -8.944 1.00 98.00 91 ILE A N 1
ATOM 705 C CA . ILE A 1 91 ? 4.848 3.379 -8.386 1.00 98.00 91 ILE A CA 1
ATOM 706 C C . ILE A 1 91 ? 5.394 4.052 -7.125 1.00 98.00 91 ILE A C 1
ATOM 708 O O . ILE A 1 91 ? 6.091 3.434 -6.327 1.00 98.00 91 ILE A O 1
ATOM 712 N N . GLY A 1 92 ? 5.085 5.333 -6.935 1.00 97.75 92 GLY A N 1
ATOM 713 C CA . GLY A 1 92 ? 5.449 6.055 -5.720 1.00 97.75 92 GLY A CA 1
ATOM 714 C C . GLY A 1 92 ? 4.331 5.994 -4.674 1.00 97.75 92 GLY A C 1
ATOM 715 O O . GLY A 1 92 ? 3.290 6.606 -4.916 1.00 97.75 92 GLY A O 1
ATOM 716 N N . PRO A 1 93 ? 4.517 5.353 -3.501 1.00 97.06 93 PRO A N 1
ATOM 717 C CA . PRO A 1 93 ? 3.507 5.289 -2.433 1.00 97.06 93 PRO A CA 1
ATOM 718 C C . PRO A 1 93 ? 3.369 6.611 -1.644 1.00 97.06 93 PRO A C 1
ATOM 720 O O . PRO A 1 93 ? 3.421 6.632 -0.417 1.00 97.06 93 PRO A O 1
ATOM 723 N N . LYS A 1 94 ? 3.220 7.748 -2.337 1.00 95.12 94 LYS A N 1
ATOM 724 C CA . LYS A 1 94 ? 3.299 9.098 -1.745 1.00 95.12 94 LYS A CA 1
ATOM 725 C C . LYS A 1 94 ? 2.239 9.343 -0.674 1.00 95.12 94 LYS A C 1
ATOM 727 O O . LYS A 1 94 ? 2.599 9.754 0.424 1.00 95.12 94 LYS A O 1
ATOM 732 N N . CYS A 1 95 ? 0.971 9.070 -0.990 1.00 94.56 95 CYS A N 1
ATOM 733 C CA . CYS A 1 95 ? -0.149 9.280 -0.068 1.00 94.56 95 CYS A CA 1
ATOM 734 C C . CYS A 1 95 ? 0.044 8.463 1.221 1.00 94.56 95 CYS A C 1
ATOM 736 O O . CYS A 1 95 ? 0.068 9.013 2.320 1.00 94.56 95 CYS A O 1
ATOM 738 N N . PHE A 1 96 ? 0.340 7.169 1.073 1.00 96.38 96 PHE A N 1
ATOM 739 C CA . PHE A 1 96 ? 0.590 6.274 2.199 1.00 96.38 96 PHE A CA 1
ATOM 740 C C . PHE A 1 96 ? 1.784 6.719 3.060 1.00 96.38 96 PHE A C 1
ATOM 742 O O . PHE A 1 96 ? 1.655 6.862 4.273 1.00 96.38 96 PHE A O 1
ATOM 749 N N . VAL A 1 97 ? 2.938 7.018 2.450 1.00 95.19 97 VAL A N 1
ATOM 750 C CA . VAL A 1 97 ? 4.130 7.478 3.188 1.00 95.19 97 VAL A CA 1
ATOM 751 C C . VAL A 1 97 ? 3.869 8.802 3.911 1.00 95.19 97 VAL A C 1
ATOM 753 O O . VAL A 1 97 ? 4.307 8.978 5.048 1.00 95.19 97 VAL A O 1
ATOM 756 N N . GLN A 1 98 ? 3.147 9.734 3.286 1.00 93.94 98 GLN A N 1
ATOM 757 C CA . GLN A 1 98 ? 2.756 10.990 3.929 1.00 93.94 98 GLN A CA 1
ATOM 758 C C . GLN A 1 98 ? 1.834 10.745 5.125 1.00 93.94 98 GLN A C 1
ATOM 760 O O . GLN A 1 98 ? 2.027 11.363 6.174 1.00 93.94 98 GLN A O 1
ATOM 765 N N . ARG A 1 99 ? 0.882 9.813 5.006 1.00 94.69 99 ARG A N 1
ATOM 766 C CA . ARG A 1 99 ? -0.023 9.460 6.099 1.00 94.69 99 ARG A CA 1
ATOM 767 C C . ARG A 1 99 ? 0.711 8.801 7.267 1.00 94.69 99 ARG A C 1
ATOM 769 O O . ARG A 1 99 ? 0.506 9.231 8.396 1.00 94.69 99 ARG A O 1
ATOM 776 N N . VAL A 1 100 ? 1.631 7.865 7.010 1.00 94.31 100 VAL A N 1
ATOM 777 C CA . VAL A 1 100 ? 2.482 7.247 8.050 1.00 94.31 100 VAL A CA 1
ATOM 778 C C . VAL A 1 100 ? 3.247 8.318 8.832 1.00 94.31 100 VAL A C 1
ATOM 780 O O . VAL A 1 100 ? 3.198 8.346 10.060 1.00 94.31 100 VAL A O 1
ATOM 783 N N . LYS A 1 101 ? 3.895 9.256 8.125 1.00 91.81 101 LYS A N 1
ATOM 784 C CA . LYS A 1 101 ? 4.627 10.374 8.746 1.00 91.81 101 LYS A CA 1
ATOM 785 C C . LYS A 1 101 ? 3.713 11.292 9.561 1.00 91.81 101 LYS A C 1
ATOM 787 O O . LYS A 1 101 ? 4.126 11.844 10.577 1.00 91.81 101 LYS A O 1
ATOM 792 N N . LYS A 1 102 ? 2.471 11.498 9.125 1.00 90.69 102 LYS A N 1
ATOM 793 C CA . LYS A 1 102 ? 1.506 12.312 9.871 1.00 90.69 102 LYS A CA 1
ATOM 794 C C . LYS A 1 102 ? 1.075 11.613 11.164 1.00 90.69 102 LYS A C 1
ATOM 796 O O . LYS A 1 102 ? 1.035 12.271 12.201 1.00 90.69 102 LYS A O 1
ATOM 801 N N . GLN A 1 103 ? 0.791 10.314 11.089 1.00 86.62 103 GLN A N 1
ATOM 802 C CA . GLN A 1 103 ? 0.119 9.545 12.139 1.00 86.62 103 GLN A CA 1
ATOM 803 C C . GLN A 1 103 ? 1.042 9.151 13.296 1.00 86.62 103 GLN A C 1
ATOM 805 O O . GLN A 1 103 ? 0.589 9.140 14.433 1.00 86.62 103 GLN A O 1
ATOM 810 N N . HIS A 1 104 ? 2.327 8.890 13.035 1.00 84.69 104 HIS A N 1
ATOM 811 C CA . HIS A 1 104 ? 3.231 8.395 14.071 1.00 84.69 104 HIS A CA 1
ATOM 812 C C . HIS A 1 104 ? 4.591 9.099 14.059 1.00 84.69 104 HIS A C 1
ATOM 814 O O . HIS A 1 104 ? 5.312 9.125 13.056 1.00 84.69 104 HIS A O 1
ATOM 820 N N . ASP A 1 105 ? 4.946 9.669 15.210 1.00 85.00 105 ASP A N 1
ATOM 821 C CA . ASP A 1 105 ? 6.100 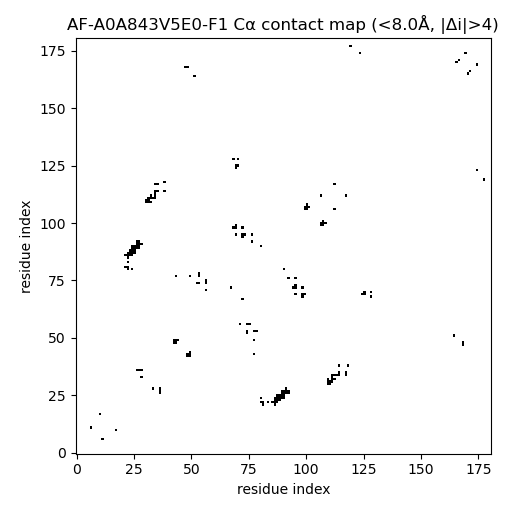10.550 15.399 1.00 85.00 105 ASP A CA 1
ATOM 822 C C . ASP A 1 105 ? 7.431 9.878 15.043 1.00 85.00 105 ASP A C 1
ATOM 824 O O . ASP A 1 105 ? 8.275 10.501 14.393 1.00 85.00 105 ASP A O 1
ATOM 828 N N . LEU A 1 106 ? 7.588 8.595 15.392 1.00 82.75 106 LEU A N 1
ATOM 829 C CA . LEU A 1 106 ? 8.801 7.811 15.128 1.00 82.75 106 LEU A CA 1
ATOM 830 C C . LEU A 1 106 ? 9.177 7.812 13.637 1.00 82.75 106 LEU A C 1
ATOM 832 O O . LEU A 1 106 ? 10.352 7.885 13.272 1.00 82.75 106 LEU A O 1
ATOM 836 N N . PHE A 1 107 ? 8.172 7.814 12.757 1.00 85.25 107 PHE A N 1
ATOM 837 C CA . PHE A 1 107 ? 8.365 7.680 11.315 1.00 85.25 107 PHE A CA 1
ATOM 838 C C . PHE A 1 107 ? 8.490 9.019 10.580 1.00 85.25 107 PHE A C 1
ATOM 840 O O . PHE A 1 107 ? 8.691 9.023 9.367 1.00 85.25 107 PHE A O 1
ATOM 847 N N . ARG A 1 108 ? 8.409 10.167 11.275 1.00 86.50 108 ARG A N 1
ATOM 848 C CA . ARG A 1 108 ? 8.569 11.502 10.655 1.00 86.50 108 ARG A CA 1
ATOM 849 C C . ARG A 1 108 ? 9.972 11.763 10.133 1.00 86.50 108 ARG A C 1
ATOM 851 O O . ARG A 1 108 ? 10.140 12.527 9.180 1.00 86.50 108 ARG A O 1
ATOM 858 N N . SER A 1 109 ? 10.968 11.169 10.781 1.00 85.94 109 SER A N 1
ATOM 859 C CA . SER A 1 109 ? 12.368 11.365 10.425 1.00 85.94 109 SER A CA 1
ATOM 860 C C . SER A 1 109 ? 12.713 10.720 9.075 1.00 85.94 109 SER A C 1
ATOM 862 O O . SER A 1 109 ? 11.992 9.875 8.551 1.00 85.94 109 SER A O 1
ATOM 864 N N . TYR A 1 110 ? 13.852 11.112 8.506 1.00 85.12 110 TYR A N 1
ATOM 865 C CA . TYR A 1 110 ? 14.431 10.456 7.330 1.00 85.12 110 TYR A CA 1
ATOM 866 C C . TYR A 1 110 ? 15.353 9.290 7.716 1.00 85.12 110 TYR A C 1
ATOM 868 O O . TYR A 1 110 ? 16.211 8.910 6.926 1.00 85.12 110 TYR A O 1
ATOM 876 N N . MET A 1 111 ? 15.242 8.742 8.929 1.00 88.88 111 MET A N 1
ATOM 877 C CA . MET A 1 111 ? 16.060 7.609 9.369 1.00 88.88 111 MET A CA 1
ATOM 878 C C . MET A 1 111 ? 15.442 6.285 8.925 1.00 88.88 111 MET A C 1
ATOM 880 O O . MET A 1 111 ? 14.220 6.172 8.815 1.00 88.88 111 MET A O 1
ATOM 884 N N . HIS A 1 112 ? 16.288 5.278 8.697 1.00 86.62 112 HIS A N 1
ATOM 885 C CA . HIS A 1 112 ? 15.811 3.900 8.602 1.00 86.62 112 HIS A CA 1
ATOM 886 C C . HIS A 1 112 ? 15.133 3.496 9.909 1.00 86.62 112 HIS A C 1
ATOM 888 O O . HIS A 1 112 ? 15.534 3.945 10.981 1.00 86.62 112 HIS A O 1
ATOM 894 N N . GLN A 1 113 ? 14.116 2.653 9.788 1.00 93.12 113 GLN A N 1
ATOM 895 C CA . GLN A 1 113 ? 13.305 2.181 10.901 1.00 93.12 113 GLN A CA 1
ATOM 896 C C . GLN A 1 113 ? 13.354 0.662 10.944 1.00 93.12 113 GLN A C 1
ATOM 898 O O . GLN A 1 113 ? 13.646 0.017 9.928 1.00 93.12 113 GLN A O 1
ATOM 903 N N . ASP A 1 114 ? 13.060 0.104 12.111 1.00 95.06 114 ASP A N 1
ATOM 904 C CA . ASP A 1 114 ? 12.924 -1.333 12.262 1.00 95.06 114 ASP A CA 1
ATOM 905 C C . ASP A 1 114 ? 11.674 -1.821 11.502 1.00 95.06 114 ASP A C 1
ATOM 907 O O . ASP A 1 114 ? 10.570 -1.291 11.647 1.00 95.06 114 ASP A O 1
ATOM 911 N N . VAL A 1 115 ? 11.863 -2.817 10.632 1.00 94.88 115 VAL A N 1
ATOM 912 C CA . VAL A 1 115 ? 10.798 -3.388 9.791 1.00 94.88 115 VAL A CA 1
ATOM 913 C C . VAL A 1 115 ? 9.721 -4.057 10.640 1.00 94.88 115 VAL A C 1
ATOM 915 O O . VAL A 1 115 ? 8.539 -3.968 10.307 1.00 94.88 115 VAL A O 1
ATOM 918 N N . HIS A 1 116 ? 10.123 -4.732 11.716 1.00 93.06 116 HIS A N 1
ATOM 919 C CA . HIS A 1 116 ? 9.213 -5.431 12.609 1.00 93.06 116 HIS A CA 1
ATOM 920 C C . HIS A 1 116 ? 8.366 -4.435 13.403 1.00 93.06 116 HIS A C 1
ATOM 922 O O . HIS A 1 116 ? 7.149 -4.592 13.482 1.00 93.06 116 HIS A O 1
ATOM 928 N N . GLU A 1 117 ? 8.988 -3.373 13.921 1.00 94.19 117 GLU A N 1
ATOM 929 C CA . GLU A 1 117 ? 8.272 -2.294 14.610 1.00 94.19 117 GLU A CA 1
ATOM 930 C C . GLU A 1 117 ? 7.272 -1.601 13.678 1.00 94.19 117 GLU A C 1
ATOM 932 O O . GLU A 1 117 ? 6.112 -1.408 14.043 1.00 94.19 117 GLU A O 1
ATOM 937 N N . PHE A 1 118 ? 7.687 -1.300 12.443 1.00 96.19 118 PHE A N 1
ATOM 938 C CA . PHE A 1 118 ? 6.796 -0.700 11.456 1.00 96.19 118 PHE A CA 1
ATOM 939 C C . PHE A 1 118 ? 5.611 -1.607 11.102 1.00 96.19 118 PHE A C 1
ATOM 941 O O . PHE A 1 118 ? 4.484 -1.122 11.013 1.00 96.19 118 PHE A O 1
ATOM 948 N N . LEU A 1 119 ? 5.842 -2.909 10.910 1.00 96.25 119 LEU A N 1
ATOM 949 C CA . LEU A 1 119 ? 4.767 -3.857 10.620 1.00 96.25 119 LEU A CA 1
ATOM 950 C C . LEU A 1 119 ? 3.778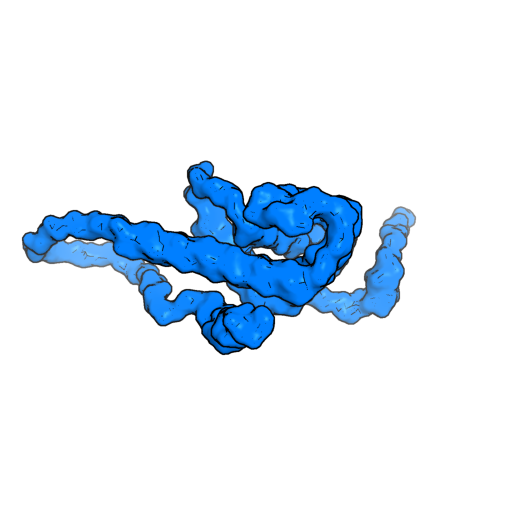 -3.955 11.787 1.00 96.25 119 LEU A C 1
ATOM 952 O O . LEU A 1 119 ? 2.575 -3.899 11.554 1.00 96.25 119 LEU A O 1
ATOM 956 N N . ASN A 1 120 ? 4.276 -4.074 13.021 1.00 93.31 120 ASN A N 1
ATOM 957 C CA . ASN A 1 120 ? 3.430 -4.145 14.212 1.00 93.31 120 ASN A CA 1
ATOM 958 C C . ASN A 1 120 ? 2.554 -2.894 14.346 1.00 93.31 120 ASN A C 1
ATOM 960 O O . ASN A 1 120 ? 1.336 -3.003 14.448 1.00 93.31 120 ASN A O 1
ATOM 964 N N . PHE A 1 121 ? 3.167 -1.708 14.258 1.00 95.19 121 PHE A N 1
ATOM 965 C CA . PHE A 1 121 ? 2.439 -0.442 14.210 1.00 95.19 121 PHE A CA 1
ATOM 966 C C . PHE A 1 121 ? 1.337 -0.473 13.148 1.00 95.19 121 PHE A C 1
ATOM 968 O O . PHE A 1 121 ? 0.183 -0.182 13.442 1.00 95.19 121 PHE A O 1
ATOM 975 N N . LEU A 1 122 ? 1.684 -0.859 11.920 1.00 96.25 122 LEU A N 1
ATOM 976 C CA . LEU A 1 122 ? 0.763 -0.779 10.798 1.00 96.25 122 LEU A CA 1
ATOM 977 C C . LEU A 1 122 ? -0.460 -1.687 10.977 1.00 96.25 122 LEU A C 1
ATOM 979 O O . LEU A 1 122 ? -1.577 -1.269 10.686 1.00 96.25 122 LEU A O 1
ATOM 983 N N . LEU A 1 123 ? -0.253 -2.917 11.451 1.00 95.19 123 LEU A N 1
ATOM 984 C CA . LEU A 1 123 ? -1.344 -3.865 11.673 1.00 95.19 123 LEU A CA 1
ATOM 985 C C . LEU A 1 123 ? -2.248 -3.446 12.838 1.00 95.19 123 LEU A C 1
ATOM 987 O O . LEU A 1 123 ? -3.462 -3.593 12.720 1.00 95.19 123 LEU A O 1
ATOM 991 N N . ASN A 1 124 ? -1.681 -2.888 13.913 1.00 93.19 124 ASN A N 1
ATOM 992 C CA . ASN A 1 124 ? -2.470 -2.358 15.030 1.00 93.19 124 ASN A CA 1
ATOM 993 C C . ASN A 1 124 ? -3.335 -1.176 14.578 1.00 93.19 124 ASN A C 1
ATOM 995 O O . ASN A 1 124 ? -4.536 -1.173 14.817 1.00 93.19 124 ASN A O 1
ATOM 999 N N . GLU A 1 125 ? -2.766 -0.233 13.821 1.00 94.38 125 GLU A N 1
ATOM 1000 C CA . GLU A 1 125 ? -3.533 0.893 13.271 1.00 94.38 125 GLU A CA 1
ATOM 1001 C C . GLU A 1 125 ? -4.669 0.430 12.349 1.00 94.38 125 GLU A C 1
ATOM 1003 O O . GLU A 1 125 ? -5.747 1.020 12.344 1.00 94.38 125 GLU A O 1
ATOM 1008 N N . PHE A 1 126 ? -4.458 -0.626 11.557 1.00 93.88 126 PHE A N 1
ATOM 1009 C CA . PHE A 1 126 ? -5.524 -1.195 10.730 1.00 93.88 126 PHE A CA 1
ATOM 1010 C C . PHE A 1 126 ? -6.630 -1.835 11.563 1.00 93.88 126 PHE A C 1
ATOM 1012 O O . PHE A 1 126 ? -7.801 -1.645 11.237 1.00 93.88 126 PHE A O 1
ATOM 1019 N N . ALA A 1 127 ? -6.276 -2.560 12.626 1.00 90.88 127 ALA A N 1
ATOM 1020 C CA . ALA A 1 127 ? -7.253 -3.122 13.550 1.00 90.88 127 ALA A CA 1
ATOM 1021 C C . ALA A 1 127 ? -8.091 -2.009 14.200 1.00 90.88 127 ALA A C 1
ATOM 1023 O O . ALA A 1 127 ? -9.317 -2.063 14.128 1.00 90.88 127 ALA A O 1
ATOM 1024 N N . ASP A 1 128 ? -7.450 -0.954 14.707 1.00 92.19 128 ASP A N 1
ATOM 1025 C CA . ASP A 1 128 ? -8.128 0.180 15.345 1.00 92.19 128 ASP A CA 1
ATOM 1026 C C . ASP A 1 128 ? -9.091 0.904 14.385 1.00 92.19 128 ASP A C 1
ATOM 1028 O O . ASP A 1 128 ? -10.213 1.258 14.761 1.00 92.19 128 ASP A O 1
ATOM 1032 N N . ILE A 1 129 ? -8.683 1.108 13.123 1.00 91.38 129 ILE A N 1
ATOM 1033 C CA . ILE A 1 129 ? -9.539 1.706 12.083 1.00 91.38 129 ILE A CA 1
ATOM 1034 C C . ILE A 1 129 ? -10.783 0.840 11.851 1.00 91.38 129 ILE A C 1
ATOM 1036 O O . ILE A 1 129 ? -11.902 1.354 11.867 1.00 91.38 129 ILE A O 1
ATOM 1040 N N . LEU A 1 130 ? -10.601 -0.468 11.665 1.00 89.19 130 LEU A N 1
ATOM 1041 C CA . LEU A 1 130 ? -11.694 -1.396 11.374 1.00 89.19 130 LEU A CA 1
ATOM 1042 C C . LEU A 1 130 ? -12.644 -1.568 12.567 1.00 89.19 130 LEU A C 1
ATOM 1044 O O . LEU A 1 130 ? -13.862 -1.611 12.390 1.00 89.19 130 LEU A O 1
ATOM 1048 N N . GLU A 1 131 ? -12.116 -1.629 13.789 1.00 89.06 131 GLU A N 1
ATOM 1049 C CA . GLU A 1 131 ? -12.926 -1.679 15.008 1.00 89.06 131 GLU A CA 1
ATOM 1050 C C . GLU A 1 131 ? -13.771 -0.417 15.177 1.00 89.06 131 GLU A C 1
ATOM 1052 O O . GLU A 1 131 ? -14.955 -0.501 15.524 1.00 89.06 131 GLU A O 1
ATOM 1057 N N . LYS A 1 132 ? -13.193 0.755 14.894 1.00 88.94 132 LYS A N 1
ATOM 1058 C CA . LYS A 1 132 ? -13.928 2.018 14.922 1.00 88.94 132 LYS A CA 1
ATOM 1059 C C . LYS A 1 132 ? -15.077 2.015 13.913 1.00 88.94 132 LYS A C 1
ATOM 1061 O O . LYS A 1 132 ? -16.206 2.315 14.293 1.00 88.94 132 LYS A O 1
ATOM 1066 N N . GLU A 1 133 ? -14.818 1.608 12.672 1.00 86.50 133 GLU A N 1
ATOM 1067 C CA . GLU A 1 133 ? -15.846 1.524 11.626 1.00 86.50 133 GLU A CA 1
ATOM 1068 C C . GLU A 1 133 ? -16.976 0.548 11.998 1.00 86.50 133 GLU A C 1
ATOM 1070 O O . GLU A 1 133 ? -18.152 0.854 11.794 1.00 86.50 133 GLU A O 1
ATOM 1075 N N . LEU A 1 134 ? -16.661 -0.594 12.622 1.00 84.56 134 LEU A N 1
ATOM 1076 C CA . LEU A 1 134 ? -17.682 -1.522 13.125 1.00 84.56 134 LEU A CA 1
ATOM 1077 C C . LEU A 1 134 ? -18.552 -0.917 14.231 1.00 84.56 134 LEU A C 1
ATOM 1079 O O . LEU A 1 134 ? -19.756 -1.187 14.293 1.00 84.56 134 LEU A O 1
ATOM 1083 N N . ASN A 1 135 ? -17.946 -0.153 15.137 1.00 85.94 135 ASN A N 1
ATOM 1084 C CA . ASN A 1 135 ? -18.663 0.472 16.243 1.00 85.94 135 ASN A CA 1
ATOM 1085 C C . ASN A 1 135 ? -19.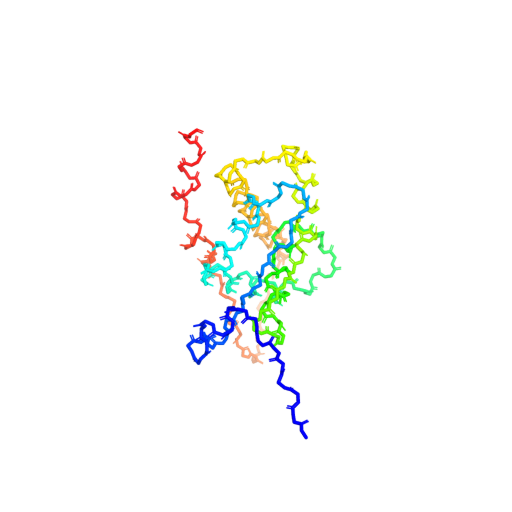572 1.606 15.754 1.00 85.94 135 ASN A C 1
ATOM 1087 O O . ASN A 1 135 ? -20.696 1.722 16.243 1.00 85.94 135 ASN A O 1
ATOM 1091 N N . ASP A 1 136 ? -19.142 2.368 14.747 1.00 82.50 136 ASP A N 1
ATOM 1092 C CA . ASP A 1 136 ? -19.953 3.420 14.128 1.00 82.50 136 ASP A CA 1
ATOM 1093 C C . ASP A 1 136 ? -21.208 2.839 13.443 1.00 82.50 136 ASP A C 1
ATOM 1095 O O . ASP A 1 136 ? -22.296 3.406 13.561 1.00 82.50 136 ASP A O 1
ATOM 1099 N N . VAL A 1 137 ? -21.105 1.654 12.823 1.00 75.88 137 VAL A N 1
ATOM 1100 C CA . VAL A 1 137 ? -22.262 0.938 12.245 1.00 75.88 137 VAL A CA 1
ATOM 1101 C C . VAL A 1 137 ? -23.224 0.420 13.324 1.00 75.88 137 VAL A C 1
ATOM 1103 O O . VAL A 1 137 ? -24.437 0.435 13.130 1.00 75.88 137 VAL A O 1
ATOM 1106 N N . LYS A 1 138 ? -22.715 -0.027 14.479 1.00 72.81 138 LYS A N 1
ATOM 1107 C CA . LYS A 1 138 ? -23.547 -0.515 15.599 1.00 72.81 138 LYS A CA 1
ATOM 1108 C C . LYS A 1 138 ? -24.179 0.612 16.427 1.00 72.81 138 LYS A C 1
ATOM 1110 O O . LYS A 1 138 ? -25.153 0.367 17.134 1.00 72.81 138 LYS A O 1
ATOM 1115 N N . GLY A 1 139 ? -23.622 1.822 16.373 1.00 57.19 139 GLY A N 1
ATOM 1116 C CA . GLY A 1 139 ? -24.012 2.967 17.199 1.00 57.19 139 GLY A CA 1
ATOM 1117 C C . GLY A 1 139 ? -25.197 3.793 16.688 1.00 57.19 139 GLY A C 1
ATOM 1118 O O . GLY A 1 139 ? -25.644 4.692 17.403 1.00 57.19 139 GLY A O 1
ATOM 1119 N N . SER A 1 140 ? -25.736 3.528 15.491 1.00 46.22 140 SER A N 1
ATOM 1120 C CA . SER A 1 140 ? -26.929 4.232 15.001 1.00 46.22 140 SER A CA 1
ATOM 1121 C C . SER A 1 140 ? -28.195 3.729 15.719 1.00 46.22 140 SER A C 1
ATOM 1123 O O . SER A 1 140 ? -28.510 2.543 15.606 1.00 46.22 140 SER A O 1
ATOM 1125 N N . PRO A 1 141 ? -28.949 4.579 16.446 1.00 47.94 141 PRO A N 1
ATOM 1126 C CA . PRO A 1 141 ? -30.131 4.139 17.174 1.00 47.94 141 PRO A CA 1
ATOM 1127 C C . PRO A 1 141 ? -31.269 3.816 16.200 1.00 47.94 141 PRO A C 1
ATOM 1129 O O . PRO A 1 141 ? -31.826 4.707 15.555 1.00 47.94 141 PRO A O 1
ATOM 1132 N N . GLU A 1 142 ? -31.654 2.541 16.138 1.00 42.47 142 GLU A N 1
ATOM 1133 C CA . GLU A 1 142 ? -32.956 2.142 15.615 1.00 42.47 142 GLU A CA 1
ATOM 1134 C C . GLU A 1 142 ? -34.043 2.835 16.445 1.00 42.47 142 GLU A C 1
ATOM 1136 O O . GLU A 1 142 ? -34.195 2.617 17.650 1.00 42.47 142 GLU A O 1
ATOM 1141 N N . THR A 1 143 ? -34.795 3.718 15.797 1.00 35.31 143 THR A N 1
ATOM 1142 C CA . THR A 1 143 ? -36.000 4.304 16.375 1.00 35.31 143 THR A CA 1
ATOM 1143 C C . THR A 1 143 ? -37.052 3.207 16.450 1.00 35.31 143 THR A C 1
ATOM 1145 O O . THR A 1 143 ? -37.557 2.715 15.444 1.00 35.31 143 THR A O 1
ATOM 1148 N N . SER A 1 144 ? -37.365 2.800 17.673 1.00 42.31 144 SER A N 1
ATOM 1149 C CA . SER A 1 144 ? -38.398 1.827 17.984 1.00 42.31 144 SER A CA 1
ATOM 1150 C C . SER A 1 144 ? -39.792 2.340 17.608 1.00 42.31 144 SER A C 1
ATOM 1152 O O . SER A 1 144 ? -40.227 3.405 18.044 1.00 42.31 144 SER A O 1
ATOM 1154 N N . SER A 1 145 ? -40.541 1.538 16.848 1.00 34.16 145 SER A N 1
ATOM 1155 C CA . SER A 1 145 ? -42.001 1.417 16.973 1.00 34.16 145 SER A CA 1
ATOM 1156 C C . SER A 1 145 ? -42.485 0.103 16.345 1.00 34.16 145 SER A C 1
ATOM 1158 O O . SER A 1 145 ? -42.162 -0.167 15.189 1.00 34.16 145 SER A O 1
ATOM 1160 N N . PRO A 1 146 ? -43.281 -0.715 17.061 1.00 42.88 146 PRO A N 1
ATOM 1161 C CA . PRO A 1 146 ? -43.944 -1.878 16.493 1.00 42.88 146 PRO A CA 1
ATOM 1162 C C . PRO A 1 146 ? -45.319 -1.482 15.930 1.00 42.88 146 PRO A C 1
ATOM 1164 O O . PRO A 1 146 ? -46.161 -0.925 16.636 1.00 42.88 146 PRO A O 1
ATOM 1167 N N . SER A 1 147 ? -45.588 -1.798 14.665 1.00 33.16 147 SER A N 1
ATOM 1168 C CA . SER A 1 147 ? -46.960 -1.915 14.158 1.00 33.16 147 SER A CA 1
ATOM 1169 C C . SER A 1 147 ? -47.037 -2.934 13.030 1.00 33.16 147 SER A C 1
ATOM 1171 O O . SER A 1 147 ? -46.382 -2.820 11.998 1.00 33.16 147 SER A O 1
ATOM 1173 N N . GLU A 1 148 ? -47.851 -3.956 13.274 1.00 35.94 148 GLU A N 1
ATOM 1174 C CA . GLU A 1 148 ? -48.238 -5.003 12.339 1.00 35.94 148 GLU A CA 1
ATOM 1175 C C . GLU A 1 148 ? -49.088 -4.435 11.185 1.00 35.94 148 GLU A C 1
ATOM 1177 O O . GLU A 1 148 ? -50.083 -3.756 11.437 1.00 35.94 148 GLU A O 1
ATOM 1182 N N . LYS A 1 149 ? -48.767 -4.796 9.931 1.00 32.97 149 LYS A N 1
ATOM 1183 C CA . LYS A 1 149 ? -49.610 -5.607 9.012 1.00 32.97 149 LYS A CA 1
ATOM 1184 C C . LYS A 1 149 ? -49.238 -5.434 7.525 1.00 32.97 149 LYS A C 1
ATOM 1186 O O . LYS A 1 149 ? -49.352 -4.354 6.966 1.00 32.97 149 LYS A O 1
ATOM 1191 N N . ASN A 1 150 ? -48.985 -6.596 6.910 1.00 29.16 150 ASN A N 1
ATOM 1192 C CA . ASN A 1 150 ? -49.291 -7.040 5.538 1.00 29.16 150 ASN A CA 1
ATOM 1193 C C . ASN A 1 150 ? -48.663 -6.370 4.297 1.00 29.16 150 ASN A C 1
ATOM 1195 O O . ASN A 1 150 ? -48.990 -5.242 3.953 1.00 29.16 150 ASN A O 1
ATOM 1199 N N . GLY A 1 151 ? -47.999 -7.213 3.482 1.00 28.12 151 GLY A N 1
ATOM 1200 C CA . GLY A 1 151 ? -48.157 -7.193 2.018 1.00 28.12 151 GLY A CA 1
ATOM 1201 C C . GLY A 1 151 ? -46.882 -7.234 1.163 1.00 28.12 151 GLY A C 1
ATOM 1202 O O . GLY A 1 151 ? -46.413 -6.196 0.734 1.00 28.12 151 GLY A O 1
ATOM 1203 N N . ASN A 1 152 ? -46.402 -8.447 0.865 1.00 32.09 152 ASN A N 1
ATOM 1204 C CA . ASN A 1 152 ? -45.651 -8.904 -0.322 1.00 32.09 152 ASN A CA 1
ATOM 1205 C C . ASN A 1 152 ? -44.607 -7.999 -1.025 1.00 32.09 152 ASN A C 1
ATOM 1207 O O . ASN A 1 152 ? -44.953 -7.122 -1.808 1.00 32.09 152 ASN A O 1
ATOM 1211 N N . GLY A 1 153 ? -43.350 -8.469 -0.983 1.00 36.41 153 GLY A N 1
ATOM 1212 C CA . GLY A 1 153 ? -42.569 -8.750 -2.196 1.00 36.41 153 GLY A CA 1
ATOM 1213 C C . GLY A 1 153 ? -41.439 -7.784 -2.561 1.00 36.41 153 GLY A C 1
ATOM 1214 O O . GLY A 1 153 ? -41.636 -6.915 -3.400 1.00 36.41 153 GLY A O 1
ATOM 1215 N N . LEU A 1 154 ? -40.220 -8.047 -2.072 1.00 27.77 154 LEU A N 1
ATOM 1216 C CA . LEU A 1 154 ? -38.991 -7.816 -2.843 1.00 27.77 154 LEU A CA 1
ATOM 1217 C C . LEU A 1 154 ? -37.861 -8.726 -2.335 1.00 27.77 154 LEU A C 1
ATOM 1219 O O . LEU A 1 154 ? -37.733 -8.958 -1.137 1.00 27.77 154 LEU A O 1
ATOM 1223 N N . GLN A 1 155 ? -37.118 -9.314 -3.273 1.00 30.59 155 GLN A N 1
ATOM 1224 C CA . GLN A 1 155 ? -36.137 -10.372 -3.035 1.00 30.59 155 GLN A CA 1
ATOM 1225 C C . GLN A 1 155 ? -34.948 -9.904 -2.187 1.00 30.59 155 GLN A C 1
ATOM 1227 O O . GLN A 1 155 ? -34.413 -8.814 -2.366 1.00 30.59 155 GLN A O 1
ATOM 1232 N N . ASN A 1 156 ? -34.556 -10.804 -1.287 1.00 29.25 156 ASN A N 1
ATOM 1233 C CA . ASN A 1 156 ? -33.479 -10.702 -0.314 1.00 29.25 156 ASN A CA 1
ATOM 1234 C C . ASN A 1 156 ? -32.101 -10.513 -0.972 1.00 29.25 156 ASN A C 1
ATOM 1236 O O . ASN A 1 156 ? -31.690 -11.352 -1.772 1.00 29.25 156 ASN A O 1
ATOM 1240 N N . SER A 1 157 ? -31.342 -9.515 -0.518 1.00 30.17 157 SER A N 1
ATOM 1241 C CA . SER A 1 157 ? -29.879 -9.623 -0.433 1.00 30.17 157 SER A CA 1
ATOM 1242 C C . SER A 1 157 ? -29.527 -10.044 0.995 1.00 30.17 157 SER A C 1
ATOM 1244 O O . SER A 1 157 ? -30.036 -9.425 1.933 1.00 30.17 157 SER A O 1
ATOM 1246 N N . PRO A 1 158 ? -28.690 -11.072 1.210 1.00 35.31 158 PRO A N 1
ATOM 1247 C CA . PRO A 1 158 ? -28.248 -11.403 2.549 1.00 35.31 158 PRO A CA 1
ATOM 1248 C C . PRO A 1 158 ? -27.226 -10.356 2.992 1.00 35.31 158 PRO A C 1
ATOM 1250 O O . PRO A 1 158 ? -26.115 -10.280 2.471 1.00 35.31 158 PRO A O 1
ATOM 1253 N N . VAL A 1 159 ? -27.621 -9.544 3.970 1.00 39.69 159 VAL A N 1
ATOM 1254 C CA . VAL A 1 159 ? -26.691 -8.826 4.839 1.00 39.69 159 VAL A CA 1
ATOM 1255 C C . VAL A 1 159 ? -25.975 -9.903 5.654 1.00 39.69 159 VAL A C 1
ATOM 1257 O O . VAL A 1 159 ? -26.528 -10.435 6.614 1.00 39.69 159 VAL A O 1
ATOM 1260 N N . ASN A 1 160 ? -24.779 -10.298 5.219 1.00 38.28 160 ASN A N 1
ATOM 1261 C CA . ASN A 1 160 ? -23.931 -11.207 5.983 1.00 38.28 160 ASN A CA 1
ATOM 1262 C C . ASN A 1 160 ? -23.342 -10.444 7.172 1.00 38.28 160 ASN A C 1
ATOM 1264 O O . ASN A 1 160 ? -22.281 -9.832 7.082 1.00 38.28 160 ASN A O 1
ATOM 1268 N N . GLY A 1 161 ? -24.053 -10.487 8.295 1.00 40.75 161 GLY A N 1
ATOM 1269 C CA . GLY A 1 161 ? -23.442 -10.334 9.604 1.00 40.75 161 GLY A CA 1
ATOM 1270 C C . GLY A 1 161 ? -22.722 -11.625 9.996 1.00 40.75 161 GLY A C 1
ATOM 1271 O O . GLY A 1 161 ? -23.246 -12.717 9.780 1.00 40.75 161 GLY A O 1
ATOM 1272 N N . GLY A 1 162 ? -21.550 -11.496 10.619 1.00 40.88 162 GLY A N 1
ATOM 1273 C CA . GLY A 1 162 ? -21.099 -12.489 11.599 1.00 40.88 162 GLY A CA 1
ATOM 1274 C C . GLY A 1 162 ? -19.660 -12.988 11.517 1.00 40.88 162 GLY A C 1
ATOM 1275 O O . GLY A 1 162 ? -19.256 -13.691 12.435 1.00 40.88 162 GLY A O 1
ATOM 1276 N N . HIS A 1 163 ? -18.877 -12.634 10.498 1.00 42.09 163 HIS A N 1
ATOM 1277 C CA . HIS A 1 163 ? -17.439 -12.914 10.505 1.00 42.09 163 HIS A CA 1
ATOM 1278 C C . HIS A 1 163 ? -16.698 -11.742 9.873 1.00 42.09 163 HIS A C 1
ATOM 1280 O O . HIS A 1 163 ? -16.721 -11.554 8.656 1.00 42.09 163 HIS A O 1
ATOM 1286 N N . SER A 1 164 ? -16.108 -10.902 10.718 1.00 52.97 164 SER A N 1
ATOM 1287 C CA . SER A 1 164 ? -15.241 -9.822 10.269 1.00 52.97 164 SER A CA 1
ATOM 1288 C C . SER A 1 164 ? -14.036 -10.470 9.595 1.00 52.97 164 SER A C 1
ATOM 1290 O O . SER A 1 164 ? -13.270 -11.168 10.248 1.00 52.97 164 SER A O 1
ATOM 1292 N N . TRP A 1 165 ? -13.898 -10.306 8.279 1.00 57.00 165 TRP A N 1
ATOM 1293 C CA . TRP A 1 165 ? -12.910 -11.016 7.454 1.00 57.00 165 TRP A CA 1
ATOM 1294 C C . TRP A 1 165 ? -11.479 -10.921 7.997 1.00 57.00 165 TRP A C 1
ATOM 1296 O O . TRP A 1 165 ? -10.693 -11.848 7.838 1.00 57.00 165 TRP A O 1
ATOM 1306 N N . TRP A 1 166 ? -11.137 -9.837 8.690 1.00 54.91 166 TRP A N 1
ATOM 1307 C CA . TRP A 1 166 ? -9.831 -9.675 9.314 1.00 54.91 166 TRP A CA 1
ATOM 1308 C C . TRP A 1 166 ? -9.593 -10.580 10.525 1.00 54.91 166 TRP A C 1
ATOM 1310 O O . TRP A 1 166 ? -8.438 -10.821 10.829 1.00 54.91 166 TRP A O 1
ATOM 1320 N N . GLU A 1 167 ? -10.599 -11.143 11.194 1.00 52.91 167 GLU A N 1
ATOM 1321 C CA . GLU A 1 167 ? -10.360 -12.086 12.303 1.00 52.91 167 GLU A CA 1
ATOM 1322 C C . GLU A 1 167 ? -9.705 -13.396 11.831 1.00 52.91 167 GLU A C 1
ATOM 1324 O O . GLU A 1 167 ? -8.967 -14.033 12.584 1.00 52.91 167 GLU A O 1
ATOM 1329 N N . GLU A 1 168 ? -9.917 -13.774 10.566 1.00 55.84 168 GLU A N 1
ATOM 1330 C CA . GLU A 1 168 ? -9.300 -14.948 9.938 1.00 55.84 168 GLU A CA 1
ATOM 1331 C C . GLU A 1 168 ? -7.825 -14.711 9.571 1.00 55.84 168 GLU A C 1
ATOM 1333 O O . GLU A 1 168 ? -6.997 -15.617 9.675 1.00 55.84 168 GLU A O 1
ATOM 1338 N N . TYR A 1 169 ? -7.485 -13.481 9.167 1.00 53.81 169 TYR A N 1
ATOM 1339 C CA . TYR A 1 169 ? -6.175 -13.129 8.598 1.00 53.81 169 TYR A CA 1
ATOM 1340 C C . TYR A 1 169 ? -5.292 -12.270 9.521 1.00 53.81 169 TYR A C 1
ATOM 1342 O O . TYR A 1 169 ? -4.072 -12.252 9.360 1.00 53.81 169 TYR A O 1
ATOM 1350 N N . LEU A 1 170 ? -5.885 -11.606 10.512 1.00 55.44 170 LEU A N 1
ATOM 1351 C CA . LEU A 1 170 ? -5.253 -10.915 11.639 1.00 55.44 170 LEU A CA 1
ATOM 1352 C C . LEU A 1 170 ? -5.675 -11.616 12.941 1.00 55.44 170 LEU A C 1
ATOM 1354 O O . LEU A 1 170 ? -6.368 -11.025 13.771 1.00 55.44 170 LEU A O 1
ATOM 1358 N N . PRO A 1 171 ? -5.311 -12.898 13.135 1.00 51.06 171 PRO A N 1
ATOM 1359 C CA . PRO A 1 171 ? -5.740 -13.630 14.312 1.00 51.06 171 PRO A CA 1
ATOM 1360 C C . PRO A 1 171 ? -5.285 -12.906 15.583 1.00 51.06 171 PRO A C 1
ATOM 1362 O O . PRO A 1 171 ? -4.147 -12.444 15.677 1.00 51.06 171 PRO A O 1
ATOM 1365 N N . TRP A 1 172 ? -6.140 -12.897 16.609 1.00 45.94 172 TRP A N 1
ATOM 1366 C CA . TRP A 1 172 ? -5.841 -12.401 17.962 1.00 45.94 172 TRP A CA 1
ATOM 1367 C C . TRP A 1 172 ? -4.518 -12.936 18.545 1.00 45.94 172 TRP A C 1
ATOM 1369 O O . TRP A 1 172 ? -3.958 -12.356 19.470 1.00 45.94 172 TRP A O 1
ATOM 1379 N N . SER A 1 173 ? -3.984 -14.035 18.006 1.00 46.50 173 SER A N 1
ATOM 1380 C CA . SER A 1 173 ? -2.677 -14.593 18.359 1.00 46.50 173 SER A CA 1
ATOM 1381 C C . SER A 1 173 ? -1.476 -13.770 17.866 1.00 46.50 173 SER A C 1
ATOM 1383 O O . SER A 1 173 ? -0.416 -13.862 18.484 1.00 46.50 173 SER A O 1
ATOM 1385 N N . LEU A 1 174 ? -1.618 -12.972 16.801 1.00 46.25 174 LEU A N 1
ATOM 1386 C CA . LEU A 1 174 ? -0.622 -11.989 16.353 1.00 46.25 174 LEU A CA 1
ATOM 1387 C C . LEU A 1 174 ? -0.661 -10.735 17.241 1.00 46.25 174 LEU A C 1
ATOM 1389 O O . LEU A 1 174 ? 0.389 -10.305 17.710 1.00 46.25 174 LEU A O 1
ATOM 1393 N N . LEU A 1 175 ? -1.857 -10.235 17.576 1.00 50.22 175 LEU A N 1
ATOM 1394 C CA . LEU A 1 175 ? -2.052 -9.092 18.484 1.00 50.22 175 LEU A CA 1
ATOM 1395 C C . LEU A 1 175 ? -1.621 -9.414 19.930 1.00 50.22 175 LEU A C 1
ATOM 1397 O O . LEU A 1 175 ? -0.838 -8.686 20.534 1.00 50.22 175 LEU A O 1
ATOM 1401 N N . GLY A 1 176 ? -2.026 -10.569 20.464 1.00 42.59 176 GLY A N 1
ATOM 1402 C CA . GLY A 1 176 ? -1.700 -10.990 21.832 1.00 42.59 176 GLY A CA 1
ATOM 1403 C C . GLY A 1 176 ? -0.231 -11.365 22.063 1.00 42.59 176 GLY A C 1
ATOM 1404 O O . GLY A 1 176 ? 0.211 -11.427 23.208 1.00 42.59 176 GLY A O 1
ATOM 1405 N N . ARG A 1 177 ? 0.553 -11.606 21.002 1.00 41.81 177 ARG A N 1
ATOM 1406 C CA . ARG A 1 177 ? 2.005 -11.852 21.104 1.00 41.81 177 ARG A CA 1
ATOM 1407 C C . ARG A 1 177 ? 2.846 -10.581 20.993 1.00 41.81 177 ARG A C 1
ATOM 1409 O O . ARG A 1 177 ? 4.000 -10.614 21.403 1.00 41.81 177 ARG A O 1
ATOM 1416 N N . LEU A 1 178 ? 2.285 -9.480 20.490 1.00 41.38 178 LEU A N 1
ATOM 1417 C CA . LEU A 1 178 ? 2.992 -8.203 20.331 1.00 41.38 178 LEU A CA 1
ATOM 1418 C C . LEU A 1 178 ? 2.854 -7.278 21.553 1.00 41.38 178 LEU A C 1
ATOM 1420 O O . LEU A 1 178 ? 3.605 -6.320 21.673 1.00 41.38 178 LEU A O 1
ATOM 1424 N N . GLN A 1 179 ? 1.981 -7.609 22.511 1.00 41.22 179 GLN A N 1
ATOM 1425 C CA . GLN A 1 179 ? 1.910 -6.961 23.833 1.00 41.22 179 GLN A CA 1
ATOM 1426 C C . GLN A 1 179 ? 2.862 -7.560 24.888 1.00 41.22 179 GLN A C 1
ATOM 1428 O O . GLN A 1 179 ? 2.884 -7.093 26.025 1.00 41.22 179 GLN A O 1
ATOM 1433 N N . LEU A 1 180 ? 3.646 -8.588 24.536 1.00 35.06 180 LEU A N 1
ATOM 1434 C CA . LEU A 1 180 ? 4.579 -9.277 25.442 1.00 35.06 180 LEU A CA 1
ATOM 1435 C C . LEU A 1 180 ? 6.046 -9.256 24.967 1.00 35.06 180 LEU A C 1
ATOM 1437 O O . LEU A 1 180 ? 6.845 -10.058 25.452 1.00 35.06 180 LEU A O 1
ATOM 1441 N N . ALA A 1 181 ? 6.409 -8.351 24.055 1.00 36.34 181 ALA A N 1
ATOM 1442 C CA . ALA A 1 181 ? 7.794 -8.120 23.635 1.00 36.34 181 ALA A CA 1
ATOM 1443 C C . ALA A 1 181 ? 8.220 -6.678 23.925 1.00 36.34 181 ALA A C 1
ATOM 1445 O O . ALA A 1 181 ? 7.430 -5.765 23.598 1.00 36.34 181 ALA A O 1
#

Nearest PDB structures (foldseek):
  5k16-assembly3_A  TM=9.306E-01  e=1.834E-13  Homo sapiens
  5k16-assembly3_B  TM=9.541E-01  e=4.040E-13  Homo sapiens
  5l8h-assembly1_A  TM=9.662E-01  e=1.413E-11  Homo sapiens
  5cvm-assembly1_A  TM=9.759E-01  e=3.901E-11  Homo sapiens
  5l8w-assembly1_A  TM=9.318E-01  e=1.276E-10  Homo sapiens

Radius of gyration: 21.13 Å; Cα contacts (8 Å, |Δi|>4): 101; chains: 1; bounding box: 66×30×64 Å

Foldseek 3Di:
DDDDDPDDPVCVVCPPVLDPLAAAAQEDDPFLCVLVRVLLVVQLVPVLNLVVLLVVQVVCVPPPPDDDALSNLSNVVSCVRSPDPDSYYYDYSVSNLVRVLVPDVVSVDSDHDDSVVVNLVSVVRVVVVVVVVVVVVVPDDDDDDDDDDDDDDDDDDDPDPDDDSVCVVVPVVVVVVVVPD

Organism: Colocasia esculenta (NCBI:txid4460)

pLDDT: mean 76.25, std 23.23, range [27.77, 98.38]

Sequence (181 aa):
MVMGAAGSKLEKALGDQFPEGERYFGLENFGNTCYCNSVLQALYFCVPFREQLLDYHANNKNIGEAEENLLTCLADLFTQISSQKKKMGVIGPKCFVQRVKKQHDLFRSYMHQDVHE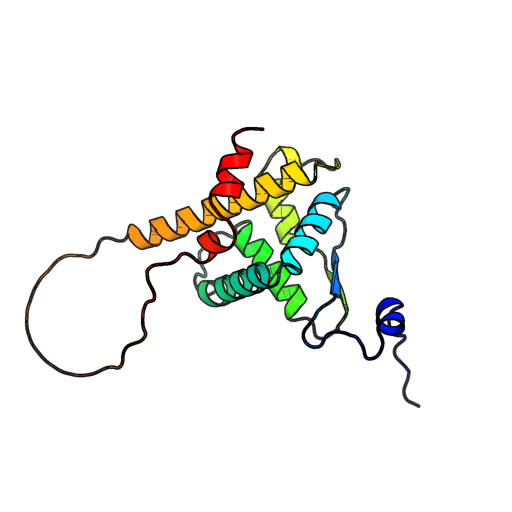FLNFLLNEFADILEKELNDVKGSPETSSPSEKNGNGLQNSPVNGGHSWWEEYLPWSLLGRLQLA